Protein AF-A0A922SFH2-F1 (afdb_monomer)

Mean predicted aligned error: 14.3 Å

pLDDT: mean 87.54, std 12.54, range [40.97, 98.38]

Secondary structure (DSSP, 8-state):
-BTTB-----EEE-TT-SS-EEEHHHHHHTT--EEEEEEEEEE-GGG-EEEEEEEEEEEEE-SSSS-EEEEEEEEES-SSS-BSSS---GGGG-PPTT--BS-TTTTS-B---EEE-HHHHHHHEEEEEEE-STTSPEEEEETTEEEEE-----------S--HHHHHHHHHHHHH-EE-TTSPEE-PPPPSS-HHHHSTTHHHHHHHHHHHHHHHHHH-HHHHHHHHHHHHHHHT-

Sequence (237 aa):
MINNETYPVRALLDSGSQSSFVTDNLKRKLNLPVHNIEPLRVSGINNVAFSISERVTLGIESRNKNFSTMITCLVVPKVTGTLPNSPVNILELDLPPNIELADPYFYCPAEVDLLLGADIFWDLVGFKRITLGVGRPVLQESQLGWLKFWEIEELNLKINIGTPEERLCESHFQENVKRLSNGRFSVKMPLKEIPEEALGDSFYLAKKRFLSLENKLNKNPNLKEQYFNFIKEYRDL

InterPro domains:
  IPR001969 Aspartic peptidase, active site [PS00141] (11-22)
  IPR001995 Peptidase A2A, retrovirus, catalytic [PS50175] (9-95)
  IPR021109 Aspartic peptidase domain superfamily [G3DSA:2.40.70.10] (1-137)
  IPR021109 Aspartic peptidase domain superfamily [SSF50630] (5-77)
  IPR024650 Peptidase A2B, Ty3 transposon peptidase [PF12384] (8-64)

Solvent-accessible surface area (backbone atoms only — not comparable to full-atom values): 14074 Å² total; per-residue (Å²): 84,60,97,89,43,80,76,94,76,42,71,45,83,37,75,88,34,77,56,27,33,29,15,46,61,52,39,61,76,66,66,56,70,75,43,80,49,77,77,41,78,46,64,54,84,92,68,53,67,48,76,35,42,42,31,34,71,50,47,50,66,30,90,83,40,102,38,70,52,76,47,66,24,40,49,35,84,63,76,63,71,47,47,35,86,55,70,50,73,65,83,79,50,69,71,68,86,92,68,58,51,50,56,88,57,62,40,48,56,36,70,43,39,31,38,40,6,46,76,52,38,73,81,35,54,52,90,53,72,48,75,64,49,91,99,35,47,30,36,35,36,32,50,44,29,37,40,84,38,73,54,82,66,74,72,83,60,82,72,67,79,62,54,74,65,53,52,50,51,51,52,50,45,69,75,40,52,46,76,44,96,88,74,49,78,46,71,67,82,88,65,97,54,61,62,86,74,70,51,65,71,47,63,62,56,51,52,53,52,50,53,52,48,53,54,51,32,72,77,32,62,69,59,35,51,54,52,50,53,51,54,52,54,63,71,75,108

Radius of gyration: 29.46 Å; Cα contacts (8 Å, |Δi|>4): 321; chains: 1; bounding box: 53×52×81 Å

Structure (mmCIF, N/CA/C/O backbone):
data_AF-A0A922SFH2-F1
#
_entry.id   AF-A0A922SFH2-F1
#
loop_
_atom_site.group_PDB
_atom_site.id
_atom_site.type_symbol
_atom_site.label_atom_id
_atom_site.label_alt_id
_atom_site.label_comp_id
_atom_site.label_asym_id
_atom_site.label_entity_id
_atom_site.label_seq_id
_atom_site.pdbx_PDB_ins_code
_atom_site.Cartn_x
_atom_site.Cartn_y
_atom_site.Cartn_z
_atom_site.occupancy
_atom_site.B_iso_or_equiv
_atom_site.auth_seq_id
_atom_site.auth_comp_id
_atom_site.auth_asym_id
_atom_site.auth_atom_id
_atom_site.pdbx_PDB_model_num
ATOM 1 N N . MET A 1 1 ? 12.075 5.226 -14.985 1.00 48.72 1 MET A N 1
ATOM 2 C CA . MET A 1 1 ? 12.965 5.329 -16.165 1.00 48.72 1 MET A CA 1
ATOM 3 C C . MET A 1 1 ? 14.421 5.465 -15.738 1.00 48.72 1 MET A C 1
ATOM 5 O O . MET A 1 1 ? 14.719 6.323 -14.915 1.00 48.72 1 MET A O 1
ATOM 9 N N . ILE A 1 2 ? 15.315 4.649 -16.297 1.00 54.56 2 ILE A N 1
ATOM 10 C CA . ILE A 1 2 ? 16.776 4.842 -16.242 1.00 54.56 2 ILE A CA 1
ATOM 11 C C . ILE A 1 2 ? 17.280 4.617 -17.665 1.00 54.56 2 ILE A C 1
ATOM 13 O O . ILE A 1 2 ? 16.859 3.657 -18.300 1.00 54.56 2 ILE A O 1
ATOM 17 N N . ASN A 1 3 ? 18.115 5.513 -18.194 1.00 58.84 3 ASN A N 1
ATOM 18 C CA . ASN A 1 3 ? 18.600 5.456 -19.583 1.00 58.84 3 ASN A CA 1
ATOM 19 C C . ASN A 1 3 ? 17.481 5.389 -20.652 1.00 58.84 3 ASN A C 1
ATOM 21 O O . ASN A 1 3 ? 17.668 4.768 -21.691 1.00 58.84 3 ASN A O 1
ATOM 25 N N . ASN A 1 4 ? 16.321 6.015 -20.402 1.00 65.31 4 ASN A N 1
ATOM 26 C CA . ASN A 1 4 ? 15.101 5.933 -21.231 1.00 65.31 4 ASN A CA 1
ATOM 27 C C . ASN A 1 4 ? 14.479 4.529 -21.368 1.00 65.31 4 ASN A C 1
ATOM 29 O O . ASN A 1 4 ? 13.602 4.333 -22.206 1.00 65.31 4 ASN A O 1
ATOM 33 N N . GLU A 1 5 ? 14.866 3.573 -20.523 1.00 78.50 5 GLU A N 1
ATOM 34 C CA . GLU A 1 5 ? 14.234 2.256 -20.469 1.00 78.50 5 GLU A CA 1
ATOM 35 C C . GLU A 1 5 ? 13.277 2.129 -19.277 1.00 78.50 5 GLU A C 1
ATOM 37 O O . GLU A 1 5 ? 13.497 2.662 -18.176 1.00 78.50 5 GLU A O 1
ATOM 42 N N . THR A 1 6 ? 12.192 1.396 -19.520 1.00 85.38 6 THR A N 1
ATOM 43 C CA . THR A 1 6 ? 11.118 1.121 -18.566 1.00 85.38 6 THR A CA 1
ATOM 44 C C . THR A 1 6 ? 11.200 -0.339 -18.142 1.00 85.38 6 THR A C 1
ATOM 46 O O . THR A 1 6 ? 11.213 -1.232 -18.992 1.00 85.38 6 THR A O 1
ATOM 49 N N . TYR A 1 7 ? 11.221 -0.601 -16.838 1.00 91.31 7 TYR A N 1
ATOM 50 C CA . TYR A 1 7 ? 11.298 -1.957 -16.300 1.00 91.31 7 TYR A CA 1
ATOM 51 C C . TYR A 1 7 ? 10.009 -2.276 -15.544 1.00 91.31 7 TYR A C 1
ATOM 53 O O . TYR A 1 7 ? 9.625 -1.497 -14.669 1.00 91.31 7 TYR A O 1
ATOM 61 N N . PRO A 1 8 ? 9.331 -3.400 -15.838 1.00 93.75 8 PRO A N 1
ATOM 62 C CA . PRO A 1 8 ? 8.176 -3.805 -15.057 1.00 93.75 8 PRO A CA 1
ATOM 63 C C . PRO A 1 8 ? 8.634 -4.185 -13.647 1.00 93.75 8 PRO A C 1
ATOM 65 O O . PRO A 1 8 ? 9.544 -5.000 -13.479 1.00 93.75 8 PRO A O 1
ATOM 68 N N . VAL A 1 9 ? 7.983 -3.595 -12.651 1.00 95.00 9 VAL A N 1
ATOM 69 C CA . VAL A 1 9 ? 8.234 -3.834 -11.227 1.00 95.00 9 VAL A CA 1
ATOM 70 C C . VAL A 1 9 ? 6.924 -4.152 -10.527 1.00 95.00 9 VAL A C 1
ATOM 72 O O . VAL A 1 9 ? 5.862 -3.691 -10.956 1.00 95.00 9 VAL A O 1
ATOM 75 N N . ARG A 1 10 ? 6.994 -4.930 -9.448 1.00 96.12 10 ARG A N 1
ATOM 76 C CA . ARG A 1 10 ? 5.836 -5.191 -8.589 1.00 96.12 10 ARG A CA 1
ATOM 77 C C . ARG A 1 10 ? 5.879 -4.276 -7.374 1.00 96.12 10 ARG A C 1
ATOM 79 O O . ARG A 1 10 ? 6.874 -4.244 -6.653 1.00 96.12 10 ARG A O 1
ATOM 86 N N . ALA A 1 11 ? 4.785 -3.561 -7.134 1.00 96.38 11 ALA A N 1
ATOM 87 C CA . ALA A 1 11 ? 4.649 -2.652 -6.005 1.00 96.38 11 ALA A CA 1
ATOM 88 C C . ALA A 1 11 ? 3.497 -3.076 -5.088 1.00 96.38 11 ALA A C 1
ATOM 90 O O . ALA A 1 11 ? 2.443 -3.500 -5.562 1.00 96.38 11 ALA A O 1
ATOM 91 N N . LEU A 1 12 ? 3.696 -2.926 -3.780 1.00 96.12 12 LEU A N 1
ATOM 92 C CA . LEU A 1 12 ? 2.647 -2.979 -2.770 1.00 96.12 12 LEU A CA 1
ATOM 93 C C . LEU A 1 12 ? 2.235 -1.548 -2.423 1.00 96.12 12 LEU A C 1
ATOM 95 O O . LEU A 1 12 ? 3.095 -0.721 -2.138 1.00 96.12 12 LEU A O 1
ATOM 99 N N . LEU A 1 13 ? 0.937 -1.261 -2.434 1.00 96.25 13 LEU A N 1
ATOM 100 C CA . LEU A 1 13 ? 0.398 0.032 -2.022 1.00 96.25 13 LEU A CA 1
ATOM 101 C C . LEU A 1 13 ? -0.114 -0.069 -0.582 1.00 96.25 13 LEU A C 1
ATOM 103 O O . LEU A 1 13 ? -1.031 -0.846 -0.320 1.00 96.25 13 LEU A O 1
ATOM 107 N N . ASP A 1 14 ? 0.474 0.694 0.337 1.00 94.94 14 ASP A N 1
ATOM 108 C CA . ASP A 1 14 ? 0.266 0.527 1.777 1.00 94.94 14 ASP A CA 1
ATOM 109 C C . ASP A 1 14 ? 0.162 1.878 2.502 1.00 94.94 14 ASP A C 1
ATOM 111 O O . ASP A 1 14 ? 1.157 2.542 2.791 1.00 94.94 14 ASP A O 1
ATOM 115 N N . SER A 1 15 ? -1.066 2.272 2.851 1.00 94.56 15 SER A N 1
ATOM 116 C CA . SER A 1 15 ? -1.330 3.487 3.631 1.00 94.56 15 SER A CA 1
ATOM 117 C C . SER A 1 15 ? -0.863 3.399 5.088 1.00 94.56 15 SER A C 1
ATOM 119 O O . SER A 1 15 ? -0.826 4.420 5.771 1.00 94.56 15 SER A O 1
ATOM 121 N N . GLY A 1 16 ? -0.560 2.197 5.593 1.00 93.81 16 GLY A N 1
ATOM 122 C CA . GLY A 1 16 ? -0.031 1.976 6.939 1.00 93.81 16 GLY A CA 1
ATOM 123 C C . GLY A 1 16 ? 1.463 2.282 7.059 1.00 93.81 16 GLY A C 1
ATOM 124 O O . GLY A 1 16 ? 1.971 2.441 8.169 1.00 93.81 16 GLY A O 1
ATOM 125 N N . SER A 1 17 ? 2.161 2.413 5.932 1.00 95.44 17 SER A N 1
ATOM 126 C CA . SER A 1 17 ? 3.558 2.824 5.893 1.00 95.44 17 SER A CA 1
ATOM 127 C C . SER A 1 17 ? 3.683 4.335 5.723 1.00 95.44 17 SER A C 1
ATOM 129 O O . SER A 1 17 ? 3.129 4.904 4.788 1.00 95.44 17 SER A O 1
ATOM 131 N N . GLN A 1 18 ? 4.458 5.003 6.580 1.00 95.12 18 GLN A N 1
ATOM 132 C CA . GLN A 1 18 ? 4.684 6.453 6.469 1.00 95.12 18 GLN A CA 1
ATOM 133 C C . GLN A 1 18 ? 5.540 6.848 5.256 1.00 95.12 18 GLN A C 1
ATOM 135 O O . GLN A 1 18 ? 5.381 7.949 4.737 1.00 95.12 18 GLN A O 1
ATOM 140 N N . SER A 1 19 ? 6.427 5.957 4.812 1.00 96.62 19 SER A N 1
ATOM 141 C CA . SER A 1 19 ? 7.383 6.209 3.730 1.00 96.62 19 SER A CA 1
ATOM 142 C C . SER A 1 19 ? 7.273 5.143 2.648 1.00 96.62 19 SER A C 1
ATOM 144 O O . SER A 1 19 ? 6.857 4.011 2.913 1.00 96.62 19 SER A O 1
ATOM 146 N N . SER A 1 20 ? 7.725 5.476 1.444 1.00 98.31 20 SER A N 1
ATOM 147 C CA . SER A 1 20 ? 7.960 4.493 0.392 1.00 98.31 20 SER A CA 1
ATOM 148 C C . SER A 1 20 ? 9.323 3.795 0.539 1.00 98.31 20 SER A C 1
ATOM 150 O O . SER A 1 20 ? 10.313 4.380 0.994 1.00 98.31 20 SER A O 1
ATOM 152 N N . PHE A 1 21 ? 9.395 2.534 0.114 1.00 98.19 21 PHE A N 1
ATOM 153 C CA . PHE A 1 21 ? 10.588 1.691 0.196 1.00 98.19 21 PHE A CA 1
ATOM 154 C C . PHE A 1 21 ? 10.887 1.001 -1.129 1.00 98.19 21 PHE A C 1
ATOM 156 O O . PHE A 1 21 ? 9.986 0.663 -1.894 1.00 98.19 21 PHE A O 1
ATOM 163 N N . VAL A 1 22 ? 12.169 0.740 -1.368 1.00 98.38 22 VAL A N 1
ATOM 164 C CA . VAL A 1 22 ? 12.655 -0.028 -2.514 1.00 98.38 22 VAL A CA 1
ATOM 165 C C . VAL A 1 22 ? 13.554 -1.158 -2.043 1.00 98.38 22 VAL A C 1
ATOM 167 O O . VAL A 1 22 ? 14.338 -0.998 -1.106 1.00 98.38 22 VAL A O 1
ATOM 170 N N . THR A 1 23 ? 13.463 -2.306 -2.703 1.00 97.88 23 THR A N 1
ATOM 171 C CA . THR A 1 23 ? 14.376 -3.412 -2.420 1.00 97.88 23 THR A CA 1
ATOM 172 C C . THR A 1 23 ? 15.793 -3.129 -2.921 1.00 97.88 23 THR A C 1
ATOM 174 O O . THR A 1 23 ? 16.010 -2.570 -3.999 1.00 97.88 23 THR A O 1
ATOM 177 N N . ASP A 1 24 ? 16.785 -3.605 -2.173 1.00 97.06 24 ASP A N 1
ATOM 178 C CA . ASP A 1 24 ? 18.192 -3.600 -2.576 1.00 97.06 24 ASP A CA 1
ATOM 179 C C . ASP A 1 24 ? 18.409 -4.358 -3.903 1.00 97.06 24 ASP A C 1
ATOM 181 O O . ASP A 1 24 ? 19.237 -3.970 -4.729 1.00 97.06 24 ASP A O 1
ATOM 185 N N . ASN A 1 25 ? 17.602 -5.397 -4.149 1.00 96.81 25 ASN A N 1
ATOM 186 C CA . ASN A 1 25 ? 17.600 -6.127 -5.411 1.00 96.81 25 ASN A CA 1
ATOM 187 C C . ASN A 1 25 ? 17.226 -5.226 -6.598 1.00 96.81 25 ASN A C 1
ATOM 189 O O . ASN A 1 25 ? 17.972 -5.181 -7.575 1.00 96.81 25 ASN A O 1
ATOM 193 N N . LEU A 1 26 ? 16.119 -4.474 -6.511 1.00 96.50 26 LEU A N 1
ATOM 194 C CA . LEU A 1 26 ? 15.728 -3.555 -7.583 1.00 96.50 26 LEU A CA 1
ATOM 195 C C . LEU A 1 26 ? 16.766 -2.440 -7.760 1.00 96.50 26 LEU A C 1
ATOM 197 O O . LEU A 1 26 ? 17.149 -2.145 -8.894 1.00 96.50 26 LEU A O 1
ATOM 201 N N . LYS A 1 27 ? 17.279 -1.882 -6.652 1.00 96.44 27 LYS A N 1
ATOM 202 C CA . LYS A 1 27 ? 18.380 -0.903 -6.657 1.00 96.44 27 LYS A CA 1
ATOM 203 C C . LYS A 1 27 ? 19.565 -1.390 -7.488 1.00 96.44 27 LYS A C 1
ATOM 205 O O . LYS A 1 27 ? 20.000 -0.680 -8.391 1.00 96.44 27 LYS A O 1
ATOM 210 N N . ARG A 1 28 ? 20.064 -2.601 -7.215 1.00 95.75 28 ARG A N 1
ATOM 211 C CA . ARG A 1 28 ? 21.194 -3.193 -7.949 1.00 95.75 28 ARG A CA 1
ATOM 212 C C . ARG A 1 28 ? 20.843 -3.524 -9.393 1.00 95.75 28 ARG A C 1
ATOM 214 O O . ARG A 1 28 ? 21.617 -3.193 -10.283 1.00 95.75 28 ARG A O 1
ATOM 221 N N . LYS A 1 29 ? 19.684 -4.144 -9.629 1.00 94.44 29 LYS A N 1
ATOM 222 C CA . LYS A 1 29 ? 19.224 -4.552 -10.967 1.00 94.44 29 LYS A CA 1
ATOM 223 C C . LYS A 1 29 ? 19.154 -3.371 -11.931 1.00 94.44 29 LYS A C 1
ATOM 225 O O . LYS A 1 29 ? 19.502 -3.513 -13.096 1.00 94.44 29 LYS A O 1
ATOM 230 N N . LEU A 1 30 ? 18.697 -2.229 -11.434 1.00 93.88 30 LEU A N 1
ATOM 231 C CA . LEU A 1 30 ? 18.527 -1.013 -12.215 1.00 93.88 30 LEU A CA 1
ATOM 232 C C . LEU A 1 30 ? 19.721 -0.053 -12.111 1.00 93.88 30 LEU A C 1
ATOM 234 O O . LEU A 1 30 ? 19.719 0.986 -12.761 1.00 93.88 30 LEU A O 1
ATOM 238 N N . ASN A 1 31 ? 20.740 -0.387 -11.314 1.00 94.06 31 ASN A N 1
ATOM 239 C CA . ASN A 1 31 ? 21.879 0.486 -11.028 1.00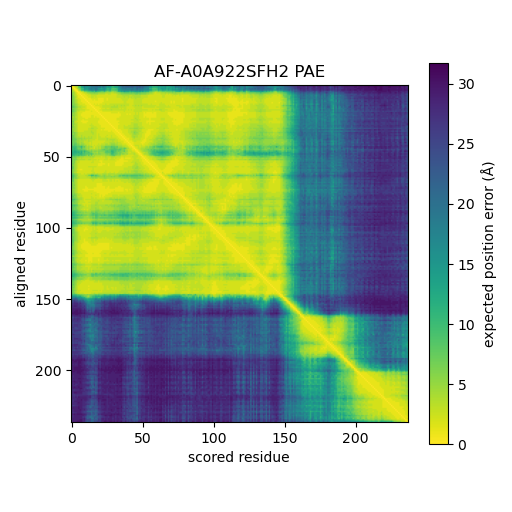 94.06 31 ASN A CA 1
ATOM 240 C C . ASN A 1 31 ? 21.440 1.901 -10.584 1.00 94.06 31 ASN A C 1
ATOM 242 O O . ASN A 1 31 ? 21.906 2.914 -11.110 1.00 94.06 31 ASN A O 1
ATOM 246 N N . LEU A 1 32 ? 20.483 1.965 -9.648 1.00 94.12 32 LEU A N 1
ATOM 247 C CA . LEU A 1 32 ? 19.894 3.221 -9.176 1.00 94.12 32 LEU A CA 1
ATOM 248 C C . LEU A 1 32 ? 20.925 4.080 -8.416 1.00 94.12 32 LEU A C 1
ATOM 250 O O . LEU A 1 32 ? 21.598 3.554 -7.525 1.00 94.12 32 LEU A O 1
ATOM 254 N N . PRO A 1 33 ? 21.013 5.400 -8.688 1.00 94.75 33 PRO A N 1
ATOM 255 C CA . PRO A 1 33 ? 21.852 6.310 -7.913 1.00 94.75 33 PRO A CA 1
ATOM 256 C C . PRO A 1 33 ? 21.419 6.359 -6.445 1.00 94.75 33 PRO A C 1
ATOM 258 O O . PRO A 1 33 ? 20.247 6.582 -6.137 1.00 94.75 33 PRO A O 1
ATOM 261 N N . VAL A 1 34 ? 22.380 6.172 -5.543 1.00 97.19 34 VAL A N 1
ATOM 262 C CA . VAL A 1 34 ? 22.141 6.106 -4.097 1.00 97.19 34 VAL A CA 1
ATOM 263 C C . VAL A 1 34 ? 22.577 7.397 -3.426 1.00 97.19 34 VAL A C 1
ATOM 265 O O . VAL A 1 34 ? 23.660 7.920 -3.691 1.00 97.19 34 VAL A O 1
ATOM 268 N N . HIS A 1 35 ? 21.752 7.875 -2.501 1.00 97.38 35 HIS A N 1
ATOM 269 C CA . HIS A 1 35 ? 22.094 8.950 -1.586 1.00 97.38 35 HIS A CA 1
ATOM 270 C C . HIS A 1 35 ? 22.182 8.399 -0.165 1.00 97.38 35 HIS A C 1
ATOM 272 O O . HIS A 1 35 ? 21.208 7.854 0.359 1.00 97.38 35 HIS A O 1
ATOM 278 N N . ASN A 1 36 ? 23.342 8.576 0.465 1.00 97.38 36 ASN A N 1
ATOM 279 C CA . ASN A 1 36 ? 23.513 8.259 1.877 1.00 97.38 36 ASN A CA 1
ATOM 280 C C . ASN A 1 36 ? 22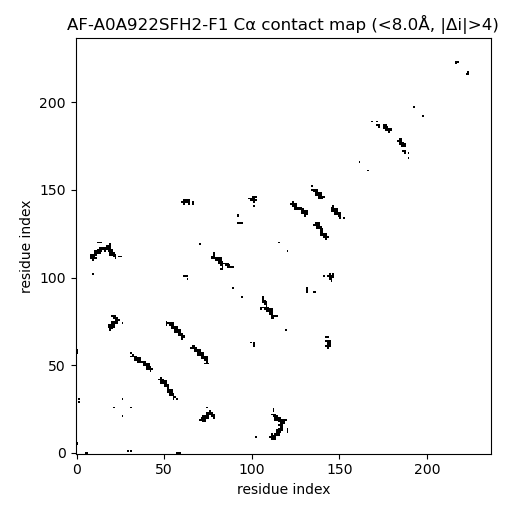.769 9.286 2.738 1.00 97.38 36 ASN A C 1
ATOM 282 O O . ASN A 1 36 ? 22.768 10.482 2.433 1.00 97.38 36 ASN A O 1
ATOM 286 N N . ILE A 1 37 ? 22.151 8.810 3.811 1.00 96.75 37 ILE A N 1
ATOM 287 C CA . ILE A 1 37 ? 21.449 9.613 4.812 1.00 96.75 37 ILE A CA 1
ATOM 288 C C . ILE A 1 37 ? 21.941 9.249 6.209 1.00 96.75 37 ILE A C 1
ATOM 290 O O . ILE A 1 37 ? 22.532 8.186 6.417 1.00 96.75 37 ILE A O 1
ATOM 294 N N . GLU A 1 38 ? 21.677 10.125 7.178 1.00 96.38 38 GLU A N 1
ATOM 295 C CA . GLU A 1 38 ? 21.839 9.758 8.582 1.00 96.38 38 GLU A CA 1
ATOM 296 C C . GLU A 1 38 ? 20.982 8.520 8.903 1.00 96.38 38 GLU A C 1
ATOM 298 O O . GLU A 1 38 ? 19.862 8.416 8.390 1.00 96.38 38 GLU A O 1
ATOM 303 N N . PRO A 1 39 ? 21.486 7.575 9.721 1.00 95.50 39 PRO A N 1
ATOM 304 C CA . PRO A 1 39 ? 20.773 6.341 10.025 1.00 95.50 39 PRO A CA 1
ATOM 305 C C . PRO A 1 39 ? 19.369 6.596 10.592 1.00 95.50 39 PRO A C 1
ATOM 307 O O . PRO A 1 39 ? 19.201 7.048 11.725 1.00 95.50 39 PRO A O 1
ATOM 310 N N . LEU A 1 40 ? 18.352 6.263 9.802 1.00 95.19 40 LEU A N 1
ATOM 311 C CA . LEU A 1 40 ? 16.946 6.391 10.152 1.00 95.19 40 LEU A CA 1
ATOM 312 C C . LEU A 1 40 ? 16.439 5.072 10.735 1.00 95.19 40 LEU A C 1
ATOM 314 O O . LEU A 1 40 ? 16.540 4.020 10.101 1.00 95.19 40 LEU A O 1
ATOM 318 N N . ARG A 1 41 ? 15.851 5.122 11.933 1.00 94.50 41 ARG A N 1
ATOM 319 C CA . ARG A 1 41 ? 15.204 3.952 12.539 1.00 94.50 41 ARG A CA 1
ATOM 320 C C . ARG A 1 41 ? 13.789 3.813 11.994 1.00 94.50 41 ARG A C 1
ATOM 322 O O . ARG A 1 41 ? 12.965 4.698 12.188 1.00 94.50 41 ARG A O 1
ATOM 329 N N . VAL A 1 42 ? 13.517 2.679 11.363 1.00 93.12 42 VAL A N 1
ATOM 330 C CA . VAL A 1 42 ? 12.187 2.287 10.894 1.00 93.12 42 VAL A CA 1
ATOM 331 C C . VAL A 1 42 ? 11.736 1.095 11.716 1.00 93.12 42 VAL A C 1
ATOM 333 O O . VAL A 1 42 ? 12.483 0.128 11.852 1.00 93.12 42 VAL A O 1
ATOM 336 N N . SER A 1 43 ? 10.531 1.154 12.271 1.00 92.19 43 SER A N 1
ATOM 337 C CA . SER A 1 43 ? 9.921 0.047 13.003 1.00 92.19 43 SER A CA 1
ATOM 338 C C . SER A 1 43 ? 8.579 -0.337 12.394 1.00 92.19 43 SER A C 1
ATOM 340 O O . SER A 1 43 ? 7.899 0.481 11.779 1.00 92.19 43 SER A O 1
ATOM 342 N N . GLY A 1 44 ? 8.220 -1.607 12.554 1.00 87.94 44 GLY A N 1
ATOM 343 C CA . GLY A 1 44 ? 6.930 -2.147 12.135 1.00 87.94 44 GLY A CA 1
ATOM 344 C C . GLY A 1 44 ? 6.248 -2.907 13.268 1.00 87.94 44 GLY A C 1
ATOM 345 O O . GLY A 1 44 ? 6.373 -2.564 14.448 1.00 87.94 44 GLY A O 1
ATOM 346 N N . ILE A 1 45 ? 5.541 -3.978 12.909 1.00 86.94 45 ILE A N 1
ATOM 347 C CA . ILE A 1 45 ? 4.855 -4.864 13.857 1.00 86.94 45 ILE A CA 1
ATOM 348 C C . ILE A 1 45 ? 5.853 -5.388 14.909 1.00 86.94 45 ILE A C 1
ATOM 350 O O . ILE A 1 45 ? 7.011 -5.673 14.604 1.00 86.94 45 ILE A O 1
ATOM 354 N N . ASN A 1 46 ? 5.409 -5.488 16.166 1.00 86.12 46 ASN A N 1
ATOM 355 C CA . ASN A 1 46 ? 6.222 -5.846 17.339 1.00 86.12 46 ASN A CA 1
ATOM 356 C C . ASN A 1 46 ? 7.353 -4.860 17.689 1.00 86.12 46 ASN A C 1
ATOM 358 O O . ASN A 1 46 ? 8.249 -5.214 18.453 1.00 86.12 46 ASN A O 1
ATOM 362 N N . ASN A 1 47 ? 7.321 -3.628 17.162 1.00 84.50 47 ASN A N 1
ATOM 363 C CA . ASN A 1 47 ? 8.342 -2.600 17.395 1.00 84.50 47 ASN A CA 1
ATOM 364 C C . ASN A 1 47 ? 9.771 -3.078 17.062 1.00 84.50 47 ASN A C 1
ATOM 366 O O . ASN A 1 47 ? 10.760 -2.599 17.622 1.00 84.50 47 ASN A O 1
ATOM 370 N N . VAL A 1 48 ? 9.882 -4.044 16.145 1.00 85.69 48 VAL A N 1
ATOM 371 C CA . VAL A 1 48 ? 11.167 -4.493 15.615 1.00 85.69 48 VAL A CA 1
ATOM 372 C C . VAL A 1 48 ? 11.686 -3.379 14.720 1.00 85.69 48 VAL A C 1
ATOM 374 O O . VAL A 1 48 ? 11.082 -3.071 13.693 1.00 85.69 48 VAL A O 1
ATOM 377 N N . ALA A 1 49 ? 12.774 -2.743 15.150 1.00 87.69 49 ALA A N 1
ATOM 378 C CA . ALA A 1 49 ? 13.369 -1.617 14.451 1.00 87.69 49 ALA A CA 1
ATOM 379 C C . ALA A 1 49 ? 14.583 -2.054 13.624 1.00 87.69 49 ALA A C 1
ATOM 381 O O . ALA A 1 49 ? 15.461 -2.762 14.117 1.00 87.69 49 ALA A O 1
ATOM 382 N N . PHE A 1 50 ? 14.661 -1.559 12.396 1.00 88.44 50 PHE A N 1
ATOM 383 C CA . PHE A 1 50 ? 15.817 -1.656 11.515 1.00 88.44 50 PHE A CA 1
ATOM 384 C C . PHE A 1 50 ? 16.361 -0.252 11.224 1.00 88.44 50 PHE A C 1
ATOM 386 O O . PHE A 1 50 ? 15.627 0.734 11.289 1.00 88.44 50 PHE A O 1
ATOM 393 N N . SER A 1 51 ? 17.659 -0.150 10.939 1.00 94.25 51 SER A N 1
ATOM 394 C CA . SER A 1 51 ? 18.309 1.122 10.625 1.00 94.25 51 SER A CA 1
ATOM 395 C C . SER A 1 51 ? 18.598 1.209 9.135 1.00 94.25 51 SER A C 1
ATOM 397 O O . SER A 1 51 ? 19.287 0.348 8.595 1.00 94.25 51 SER A O 1
ATOM 399 N N . ILE A 1 52 ? 18.119 2.266 8.488 1.00 96.56 52 ILE A N 1
ATOM 400 C CA . ILE A 1 52 ? 18.313 2.517 7.060 1.00 96.56 52 ILE A CA 1
ATOM 401 C C . ILE A 1 52 ? 19.191 3.750 6.886 1.00 96.56 52 ILE A C 1
ATOM 403 O O . ILE A 1 52 ? 18.933 4.785 7.491 1.00 96.56 52 ILE A O 1
ATOM 407 N N . SER A 1 53 ? 20.215 3.651 6.044 1.00 96.94 53 SER A N 1
ATOM 408 C CA . SER A 1 53 ? 21.155 4.744 5.756 1.00 96.94 53 SER A CA 1
ATOM 409 C C . SER A 1 53 ? 21.214 5.116 4.275 1.00 96.94 53 SER A C 1
ATOM 411 O O . SER A 1 53 ? 22.028 5.944 3.879 1.00 96.94 53 SER A O 1
ATOM 413 N N . GLU A 1 54 ? 20.370 4.508 3.444 1.00 98.19 54 GLU A N 1
ATOM 414 C CA . GLU A 1 54 ? 20.360 4.699 1.996 1.00 98.19 54 GLU A CA 1
ATOM 415 C C . GLU A 1 54 ? 18.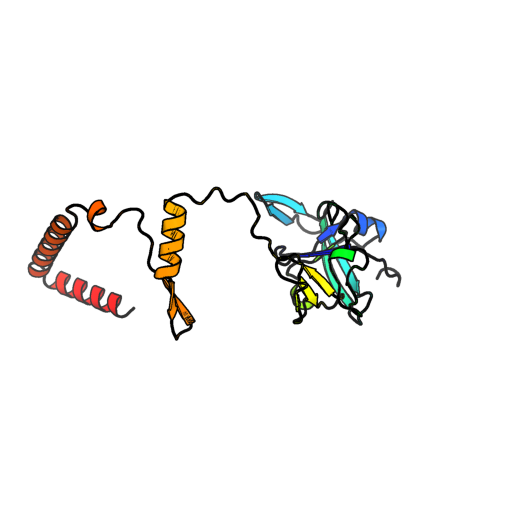960 5.094 1.521 1.00 98.19 54 GLU A C 1
ATOM 417 O O . GLU A 1 54 ? 17.950 4.518 1.940 1.00 98.19 54 GLU A O 1
ATOM 422 N N . ARG A 1 55 ? 18.906 6.041 0.586 1.00 97.81 55 ARG A N 1
ATOM 423 C CA . ARG A 1 55 ? 17.698 6.370 -0.172 1.00 97.81 55 ARG A CA 1
ATOM 424 C C . ARG A 1 55 ? 18.004 6.508 -1.655 1.00 97.81 55 ARG A C 1
ATOM 426 O O . ARG A 1 55 ? 19.131 6.822 -2.040 1.00 97.81 55 ARG A O 1
ATOM 433 N N . VAL A 1 56 ? 16.979 6.344 -2.476 1.00 97.81 56 VAL A N 1
ATOM 434 C CA . VAL A 1 56 ? 17.035 6.565 -3.924 1.00 97.81 56 VAL A CA 1
ATOM 435 C C . VAL A 1 56 ? 15.829 7.382 -4.365 1.00 97.81 56 VAL A C 1
ATOM 437 O O . VAL A 1 56 ? 14.773 7.338 -3.734 1.00 97.81 56 VAL A O 1
ATOM 440 N N . THR A 1 57 ? 15.970 8.090 -5.478 1.00 96.81 57 THR A N 1
ATOM 441 C CA . THR A 1 57 ? 14.856 8.763 -6.146 1.00 96.81 57 THR A CA 1
ATOM 442 C C . THR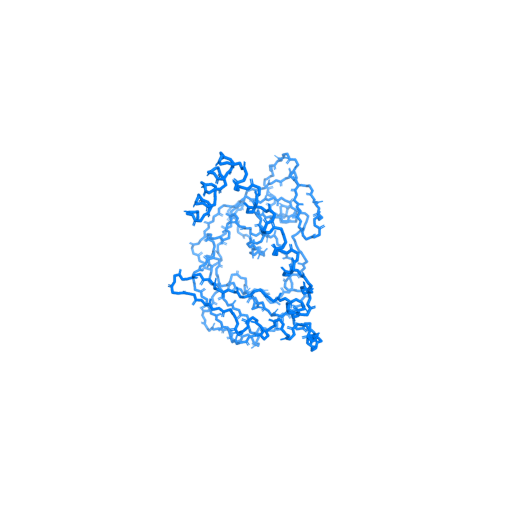 A 1 57 ? 14.700 8.151 -7.531 1.00 96.81 57 THR A C 1
ATOM 444 O O . THR A 1 57 ? 15.661 8.088 -8.296 1.00 96.81 57 THR A O 1
ATOM 447 N N . LEU A 1 58 ? 13.502 7.658 -7.842 1.00 95.12 58 LEU A N 1
ATOM 448 C CA . LEU A 1 58 ? 13.208 6.965 -9.094 1.00 95.12 58 LEU A CA 1
ATOM 449 C C . LEU A 1 58 ? 11.856 7.391 -9.665 1.00 95.12 58 LEU A C 1
ATOM 451 O O . LEU A 1 58 ? 10.933 7.726 -8.928 1.00 95.12 58 LEU A O 1
ATOM 455 N N . GLY A 1 59 ? 11.752 7.370 -10.992 1.00 94.94 59 GLY A N 1
ATOM 456 C CA . GLY A 1 59 ? 10.496 7.615 -11.697 1.00 94.94 59 GLY A CA 1
ATOM 457 C C . GLY A 1 59 ? 9.699 6.331 -11.874 1.00 94.94 59 GLY A C 1
ATOM 458 O O . GLY A 1 59 ? 10.246 5.351 -12.396 1.00 94.94 59 GLY A O 1
ATOM 459 N N . ILE A 1 60 ? 8.425 6.370 -11.492 1.00 95.44 60 ILE A N 1
ATOM 460 C CA . ILE A 1 60 ? 7.427 5.337 -11.781 1.00 95.44 60 ILE A CA 1
ATOM 461 C C . ILE A 1 60 ? 6.455 5.839 -12.850 1.00 95.44 60 ILE A C 1
ATOM 463 O O . ILE A 1 60 ? 6.207 7.039 -12.977 1.00 95.44 60 ILE A O 1
ATOM 467 N N . GLU A 1 61 ? 5.893 4.917 -13.618 1.00 95.19 61 GLU A N 1
ATOM 468 C CA . GLU A 1 61 ? 4.878 5.220 -14.622 1.00 95.19 61 GLU A CA 1
ATOM 469 C C . GLU A 1 61 ? 3.846 4.101 -14.699 1.00 95.19 61 GLU A C 1
ATOM 471 O O . GLU A 1 61 ? 4.127 2.940 -14.384 1.00 95.19 61 GLU A O 1
ATOM 476 N N . SER A 1 62 ? 2.630 4.470 -15.084 1.00 95.69 62 SER A N 1
ATOM 477 C CA . SER A 1 62 ? 1.574 3.505 -15.327 1.00 95.69 62 SER A CA 1
ATOM 478 C C . SER A 1 62 ? 1.816 2.766 -16.639 1.00 95.69 62 SER A C 1
ATOM 480 O O . SER A 1 62 ? 2.263 3.334 -17.631 1.00 95.69 62 SER A O 1
ATOM 482 N N . ARG A 1 63 ? 1.462 1.481 -16.654 1.00 92.56 63 ARG A N 1
ATOM 483 C CA . ARG A 1 63 ? 1.535 0.634 -17.852 1.00 92.56 63 ARG A CA 1
ATOM 484 C C . ARG A 1 63 ? 0.379 0.877 -18.821 1.00 92.56 63 ARG A C 1
ATOM 486 O O . ARG A 1 63 ? 0.478 0.508 -19.984 1.00 92.56 63 ARG A O 1
ATOM 493 N N . ASN A 1 64 ? -0.737 1.390 -18.308 1.00 90.19 64 ASN A N 1
ATOM 494 C CA . ASN A 1 64 ? -2.031 1.432 -18.993 1.00 90.19 64 ASN A CA 1
ATOM 495 C C . ASN A 1 64 ? -2.692 2.822 -18.953 1.00 90.19 64 ASN A C 1
ATOM 497 O O . ASN A 1 64 ? -3.678 3.065 -19.640 1.00 90.19 64 ASN A O 1
ATOM 501 N N . LYS A 1 65 ? -2.135 3.770 -18.193 1.00 90.06 65 LYS A N 1
ATOM 502 C CA . LYS A 1 65 ? -2.623 5.151 -18.100 1.00 90.06 65 LYS A CA 1
ATOM 503 C C . LYS A 1 65 ? -1.512 6.140 -18.424 1.00 90.06 65 LYS A C 1
ATOM 505 O O . LYS A 1 65 ? -0.333 5.840 -18.281 1.00 90.06 65 LYS A O 1
ATOM 510 N N . ASN A 1 66 ? -1.898 7.358 -18.794 1.00 94.00 66 ASN A N 1
ATOM 511 C CA . ASN A 1 66 ? -0.964 8.472 -18.929 1.00 94.00 66 ASN A CA 1
ATOM 512 C C . ASN A 1 66 ? -0.641 9.067 -17.546 1.00 94.00 66 ASN A C 1
ATOM 514 O O . ASN A 1 66 ? -1.124 10.141 -17.193 1.00 94.00 66 ASN A O 1
ATOM 518 N N . PHE A 1 67 ? 0.109 8.319 -16.738 1.00 95.25 67 PHE A N 1
ATOM 519 C CA . PHE A 1 67 ? 0.545 8.738 -15.410 1.00 95.25 67 PHE A CA 1
ATOM 520 C C . PHE A 1 67 ? 2.023 8.416 -15.215 1.00 95.25 67 PHE A C 1
ATOM 522 O O . PHE A 1 67 ? 2.447 7.282 -15.433 1.00 95.25 67 PHE A O 1
ATOM 529 N N . SER A 1 68 ? 2.789 9.394 -14.739 1.00 95.50 68 SER A N 1
ATOM 530 C CA . SER A 1 68 ? 4.155 9.205 -14.262 1.00 95.50 68 SER A CA 1
ATOM 531 C C . SER A 1 68 ? 4.453 10.192 -13.140 1.00 95.50 68 SER A C 1
ATOM 533 O O . SER A 1 68 ? 3.919 11.300 -13.119 1.00 95.50 68 SER A O 1
ATOM 535 N N . THR A 1 69 ? 5.290 9.777 -12.194 1.00 95.88 69 THR A N 1
ATOM 536 C CA . THR A 1 69 ? 5.745 10.618 -11.088 1.00 95.88 69 THR A CA 1
ATOM 537 C C . THR A 1 69 ? 7.108 10.154 -10.579 1.00 95.88 69 THR A C 1
ATOM 539 O O . THR A 1 69 ? 7.530 9.021 -10.823 1.00 95.88 69 THR A O 1
ATOM 542 N N . MET A 1 70 ? 7.798 11.031 -9.856 1.00 96.62 70 MET A N 1
ATOM 543 C CA . MET A 1 70 ? 9.023 10.697 -9.136 1.00 96.62 70 MET A CA 1
ATOM 544 C C . MET A 1 70 ? 8.685 10.360 -7.687 1.00 96.62 70 MET A C 1
ATOM 546 O O . MET A 1 70 ? 7.966 11.105 -7.028 1.00 96.62 70 MET A O 1
ATOM 550 N N . ILE A 1 71 ? 9.256 9.274 -7.177 1.00 96.94 71 ILE A N 1
ATOM 551 C CA . ILE A 1 71 ? 9.148 8.878 -5.772 1.00 96.94 71 ILE A CA 1
ATOM 552 C C . ILE A 1 71 ? 10.536 8.820 -5.140 1.00 96.94 71 ILE A C 1
ATOM 554 O O . ILE A 1 71 ? 11.535 8.541 -5.809 1.00 96.94 71 ILE A O 1
ATOM 558 N N . THR A 1 72 ? 10.601 9.086 -3.838 1.00 97.69 72 THR A N 1
ATOM 559 C CA . THR A 1 72 ? 11.814 8.888 -3.040 1.00 97.69 72 THR A CA 1
ATOM 560 C C . THR A 1 72 ? 11.592 7.707 -2.117 1.00 97.69 72 THR A C 1
ATOM 562 O O . THR A 1 72 ? 10.632 7.686 -1.357 1.00 97.69 72 THR A O 1
ATOM 565 N N . CYS A 1 73 ? 12.483 6.725 -2.184 1.00 98.19 73 CYS A N 1
ATOM 566 C CA . CYS A 1 73 ? 12.353 5.479 -1.449 1.00 98.19 73 CYS A CA 1
ATOM 567 C C . CYS A 1 73 ? 13.550 5.251 -0.536 1.00 98.19 73 CYS A C 1
ATOM 569 O O . CYS A 1 73 ? 14.701 5.463 -0.925 1.00 98.19 73 CYS A O 1
ATOM 571 N N . LEU A 1 74 ? 13.272 4.748 0.661 1.00 98.19 74 LEU A N 1
ATOM 572 C CA . LEU A 1 74 ? 14.277 4.187 1.557 1.00 98.19 74 LEU A CA 1
ATOM 573 C C . LEU A 1 74 ? 14.671 2.786 1.073 1.00 98.19 74 LEU A C 1
ATOM 575 O O . LEU A 1 74 ? 13.809 1.999 0.675 1.00 98.19 74 LEU A O 1
ATOM 579 N N . VAL A 1 75 ? 15.963 2.465 1.091 1.00 98.12 75 VAL A N 1
ATOM 580 C CA . VAL A 1 75 ? 16.442 1.159 0.615 1.00 98.12 75 VAL A CA 1
ATOM 581 C C . VAL A 1 75 ? 16.354 0.130 1.737 1.00 98.12 75 VAL A C 1
ATOM 583 O O . VAL A 1 75 ? 16.877 0.338 2.831 1.00 98.12 75 VAL A O 1
ATOM 586 N N . VAL A 1 76 ? 15.725 -1.008 1.451 1.00 96.88 76 VAL A N 1
ATOM 587 C CA . VAL A 1 76 ? 15.616 -2.151 2.369 1.00 96.88 76 VAL A CA 1
ATOM 588 C C . VAL A 1 76 ? 16.065 -3.441 1.688 1.00 96.88 76 VAL A C 1
ATOM 590 O O . VAL A 1 76 ? 15.911 -3.574 0.476 1.00 96.88 76 VAL A O 1
ATOM 593 N N . PRO A 1 77 ? 16.570 -4.445 2.426 1.00 95.19 77 PRO A N 1
ATOM 594 C CA . PRO A 1 77 ? 16.926 -5.731 1.826 1.00 95.19 77 PRO A CA 1
ATOM 595 C C . PRO A 1 77 ? 15.735 -6.415 1.139 1.00 95.19 77 PRO A C 1
ATOM 597 O O . PRO A 1 77 ? 15.883 -7.001 0.068 1.00 95.19 77 PRO A O 1
ATOM 600 N N . LYS A 1 78 ? 14.549 -6.322 1.753 1.00 94.44 78 LYS A N 1
ATOM 601 C CA . LYS A 1 78 ? 13.29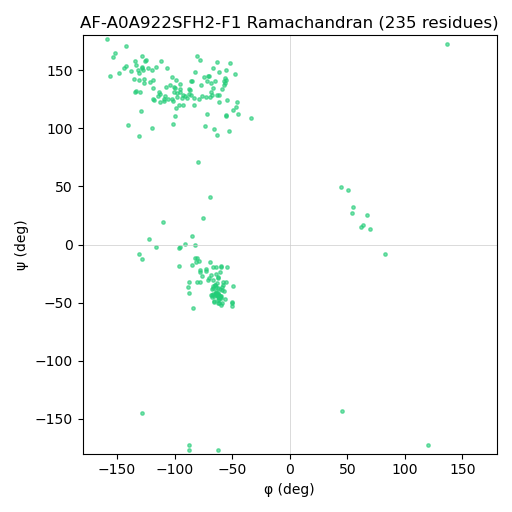7 -6.927 1.291 1.00 94.44 78 LYS A CA 1
ATOM 602 C C . LYS A 1 78 ? 12.108 -6.152 1.867 1.00 94.44 78 LYS A C 1
ATOM 604 O O . LYS A 1 78 ? 12.192 -5.681 2.997 1.00 94.44 78 LYS A O 1
ATOM 609 N N . VAL A 1 79 ? 11.024 -6.030 1.099 1.00 94.06 79 VAL A N 1
ATOM 610 C CA . VAL A 1 79 ?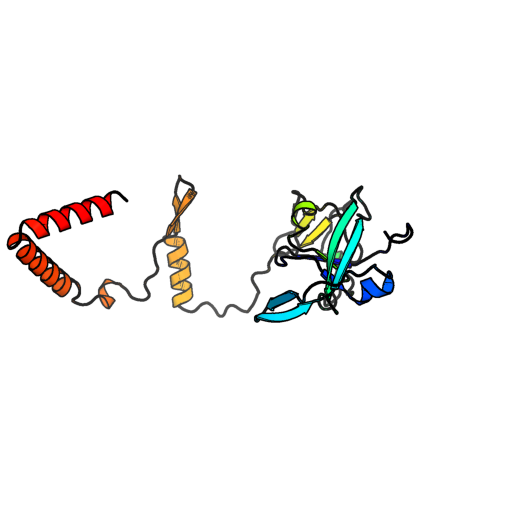 9.774 -5.379 1.542 1.00 94.06 79 VAL A CA 1
ATOM 611 C C . VAL A 1 79 ? 8.896 -6.358 2.322 1.00 94.06 79 VAL A C 1
ATOM 613 O O . VAL A 1 79 ? 8.494 -6.089 3.447 1.00 94.06 79 VAL A O 1
ATOM 616 N N . THR A 1 80 ? 8.595 -7.507 1.722 1.00 93.12 80 THR A N 1
ATOM 617 C CA . THR A 1 80 ? 7.731 -8.552 2.288 1.00 93.12 80 THR A CA 1
ATOM 618 C C . THR A 1 80 ? 8.033 -9.887 1.607 1.00 93.12 80 THR A C 1
ATOM 620 O O . THR A 1 80 ? 8.873 -9.933 0.711 1.00 93.12 80 THR A O 1
ATOM 623 N N . GLY A 1 81 ? 7.394 -10.976 2.037 1.00 91.19 81 GLY A N 1
ATOM 624 C CA . GLY A 1 81 ? 7.452 -12.274 1.359 1.00 91.19 81 GLY A CA 1
ATOM 625 C C . GLY A 1 81 ? 6.882 -12.241 -0.065 1.00 91.19 81 GLY A C 1
ATOM 626 O O . GLY A 1 81 ? 6.475 -11.201 -0.578 1.00 91.19 81 GLY A O 1
ATOM 627 N N . THR A 1 82 ? 6.843 -13.397 -0.723 1.00 91.56 82 THR A N 1
ATOM 628 C CA . THR A 1 82 ? 6.206 -13.515 -2.040 1.00 91.56 82 THR A CA 1
ATOM 629 C C . THR A 1 82 ? 4.718 -13.215 -1.935 1.00 91.56 82 THR A C 1
ATOM 631 O O . THR A 1 82 ? 4.030 -13.830 -1.125 1.00 91.56 82 THR A O 1
ATOM 634 N N . LEU A 1 83 ? 4.207 -12.318 -2.774 1.00 90.69 83 LEU A N 1
ATOM 635 C CA . LEU A 1 83 ? 2.785 -12.008 -2.829 1.00 90.69 83 LEU A CA 1
ATOM 636 C C . LEU A 1 83 ? 2.206 -12.330 -4.213 1.00 90.69 83 LEU A C 1
ATOM 638 O O . LEU A 1 83 ? 2.806 -11.955 -5.227 1.00 90.69 83 LEU A O 1
ATOM 642 N N . PRO A 1 84 ? 1.035 -12.988 -4.264 1.00 91.00 84 PRO A N 1
ATOM 643 C CA . PRO A 1 84 ? 0.374 -13.685 -3.154 1.00 91.00 84 PRO A CA 1
ATOM 644 C C . PRO A 1 84 ? 1.225 -14.871 -2.648 1.00 91.00 84 PRO A C 1
ATOM 646 O O . PRO A 1 84 ? 2.059 -15.392 -3.382 1.00 91.00 84 PRO A O 1
ATOM 649 N N . ASN A 1 85 ? 1.023 -15.305 -1.396 1.00 89.75 85 ASN A N 1
ATOM 650 C CA . ASN A 1 85 ? 1.761 -16.445 -0.816 1.00 89.75 85 ASN A CA 1
ATOM 651 C C . ASN A 1 85 ? 1.424 -17.788 -1.498 1.00 89.75 85 ASN A C 1
ATOM 653 O O . ASN A 1 85 ? 2.178 -18.752 -1.395 1.00 89.75 85 ASN A O 1
ATOM 657 N N . SER A 1 86 ? 0.292 -17.851 -2.197 1.00 87.69 86 SER A N 1
ATOM 658 C CA . SER A 1 86 ? -0.140 -18.960 -3.043 1.00 87.69 86 SER A CA 1
ATOM 659 C C . SER A 1 86 ? -0.847 -18.406 -4.285 1.00 87.69 86 SER A C 1
ATOM 661 O O . SER A 1 86 ? -1.388 -17.298 -4.231 1.00 87.69 86 SER A O 1
ATOM 663 N N . PRO A 1 87 ? -0.846 -19.130 -5.418 1.00 89.88 87 PRO A N 1
ATOM 664 C CA . PRO A 1 87 ? -1.557 -18.688 -6.610 1.00 89.88 87 PRO A CA 1
ATOM 665 C C . PRO A 1 87 ? -3.042 -18.438 -6.340 1.00 89.88 87 PRO A C 1
ATOM 667 O O . PRO A 1 87 ? -3.696 -19.218 -5.649 1.00 89.88 87 PRO A O 1
ATOM 670 N N . VAL A 1 88 ? -3.578 -17.362 -6.913 1.00 87.56 88 VAL A N 1
ATOM 671 C CA . VAL A 1 88 ? -5.005 -17.025 -6.814 1.00 87.56 88 VAL A CA 1
ATOM 672 C C . VAL A 1 88 ? -5.737 -17.565 -8.038 1.00 87.56 88 VAL A C 1
ATOM 674 O O . VAL A 1 88 ? -5.319 -17.314 -9.169 1.00 87.56 88 VAL A O 1
ATOM 677 N N . ASN A 1 89 ? -6.859 -18.257 -7.830 1.00 85.81 89 ASN A N 1
ATOM 678 C CA . ASN A 1 89 ? -7.726 -18.661 -8.931 1.00 85.81 89 ASN A CA 1
ATOM 679 C C . ASN A 1 89 ? -8.501 -17.448 -9.466 1.00 85.81 89 ASN A C 1
ATOM 681 O O . ASN A 1 89 ? -9.475 -16.996 -8.868 1.00 85.81 89 ASN A O 1
ATOM 685 N N . ILE A 1 90 ? -8.060 -16.903 -10.598 1.00 85.69 90 ILE A N 1
ATOM 686 C CA . ILE A 1 90 ? -8.697 -15.732 -11.214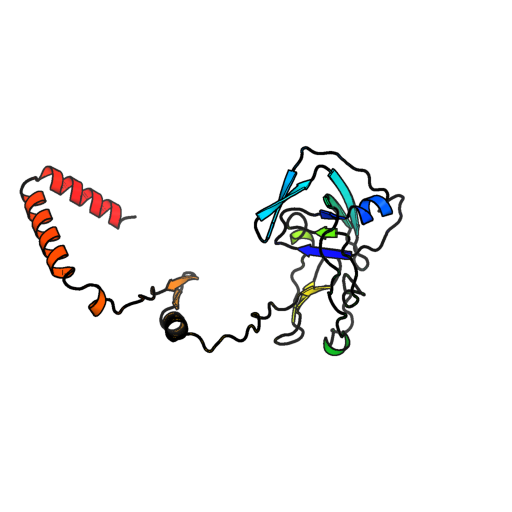 1.00 85.69 90 ILE A CA 1
ATOM 687 C C . ILE A 1 90 ? -10.048 -16.044 -11.858 1.00 85.69 90 ILE A C 1
ATOM 689 O O . ILE A 1 90 ? -10.846 -15.129 -12.033 1.00 85.69 90 ILE A O 1
ATOM 693 N N . LEU A 1 91 ? -10.314 -17.313 -12.191 1.00 84.75 91 LEU A N 1
ATOM 694 C CA . LEU A 1 91 ? -11.580 -17.723 -12.803 1.00 84.75 91 LEU A CA 1
ATOM 695 C C . LEU A 1 91 ? -12.749 -17.594 -11.821 1.00 84.75 91 LEU A C 1
ATOM 697 O O . LEU A 1 91 ? -13.872 -17.375 -12.247 1.00 84.75 91 LEU A O 1
ATOM 701 N N . GLU A 1 92 ? -12.483 -17.678 -10.517 1.00 83.31 92 GLU A N 1
ATOM 702 C CA . GLU A 1 92 ? -13.492 -17.514 -9.461 1.00 83.31 92 GLU A CA 1
ATOM 703 C C . GLU A 1 92 ? -13.786 -16.044 -9.125 1.00 83.31 92 GLU A C 1
ATOM 705 O O . GLU A 1 92 ? -14.739 -15.752 -8.401 1.00 83.31 92 GLU A O 1
ATOM 710 N N . LEU A 1 93 ? -12.962 -15.109 -9.614 1.00 82.56 93 LEU A N 1
ATOM 711 C CA . LEU A 1 93 ? -13.106 -13.686 -9.303 1.00 82.56 93 LEU A CA 1
ATOM 712 C C . LEU A 1 93 ? -14.162 -12.985 -10.163 1.00 82.56 93 LEU A C 1
ATOM 714 O O . LEU A 1 93 ? -14.541 -11.872 -9.807 1.00 82.56 93 LEU A O 1
ATOM 718 N N . ASP A 1 94 ? -14.610 -13.595 -11.267 1.00 84.12 94 ASP A N 1
ATOM 719 C CA . ASP A 1 94 ? -15.591 -13.021 -12.203 1.00 84.12 94 ASP A CA 1
ATOM 720 C C . ASP A 1 94 ? -15.294 -11.545 -12.538 1.00 84.12 94 ASP A C 1
ATOM 722 O O . ASP A 1 94 ? -16.148 -10.663 -12.415 1.00 84.12 94 ASP A O 1
ATOM 726 N N . LEU A 1 95 ? -14.040 -11.249 -12.900 1.00 87.81 95 LEU A N 1
ATOM 727 C CA . LEU A 1 95 ? -13.606 -9.873 -13.140 1.00 87.81 95 LEU A CA 1
ATOM 728 C C . LEU A 1 95 ? -14.440 -9.223 -14.262 1.00 87.81 95 LEU A C 1
ATOM 730 O O . LEU A 1 95 ? -14.604 -9.835 -15.322 1.00 87.81 95 LEU A O 1
ATOM 734 N N . PRO A 1 96 ? -14.931 -7.980 -14.075 1.00 88.81 96 PRO A N 1
ATOM 735 C CA . PRO A 1 96 ? -15.685 -7.288 -15.108 1.00 88.81 96 PRO A CA 1
ATOM 736 C C . PRO A 1 96 ? -14.893 -7.184 -16.418 1.00 88.81 96 PRO A C 1
ATOM 738 O O . PRO A 1 96 ? -13.679 -6.955 -16.388 1.00 88.81 96 PRO A O 1
ATOM 741 N N . PRO A 1 97 ? -15.559 -7.298 -17.579 1.00 84.25 97 PRO A N 1
ATOM 742 C CA . PRO A 1 97 ? -14.891 -7.096 -18.854 1.00 84.25 97 PRO A CA 1
ATOM 743 C C . PRO A 1 97 ? -14.344 -5.662 -18.947 1.00 84.25 97 PRO A C 1
ATOM 745 O O . PRO A 1 97 ? -14.948 -4.721 -18.432 1.00 84.25 97 PRO A O 1
ATOM 748 N N . ASN A 1 98 ? -13.223 -5.493 -19.652 1.00 86.31 98 ASN A N 1
ATOM 749 C CA . ASN A 1 98 ? -12.576 -4.200 -19.927 1.00 86.31 98 ASN A CA 1
ATOM 750 C C . ASN A 1 98 ? -11.982 -3.467 -18.709 1.00 86.31 98 ASN A C 1
ATOM 752 O O . ASN A 1 98 ? -11.834 -2.244 -18.742 1.00 86.31 98 ASN A O 1
ATOM 756 N N . ILE A 1 99 ? -11.614 -4.182 -17.642 1.00 89.50 99 ILE A N 1
ATOM 757 C CA . ILE A 1 99 ? -10.769 -3.601 -16.592 1.00 89.50 99 ILE A CA 1
ATOM 758 C C . ILE A 1 99 ? -9.288 -3.770 -16.938 1.00 89.50 99 ILE A C 1
ATOM 760 O O . ILE A 1 99 ? -8.829 -4.854 -17.290 1.00 89.50 99 ILE A O 1
ATOM 764 N N . GLU A 1 100 ? -8.518 -2.698 -16.783 1.00 93.19 100 GLU A N 1
ATOM 765 C CA . GLU A 1 100 ? -7.062 -2.740 -16.900 1.00 93.19 100 GLU A CA 1
ATOM 766 C C . GLU A 1 100 ? -6.444 -2.756 -15.505 1.00 93.19 100 GLU A C 1
ATOM 768 O O . GLU A 1 100 ? -6.423 -1.749 -14.791 1.00 93.19 100 GLU A O 1
ATOM 773 N N . LEU A 1 101 ? -5.977 -3.930 -15.089 1.00 94.06 101 LEU A N 1
ATOM 774 C CA . LEU A 1 101 ? -5.329 -4.116 -13.795 1.00 94.06 101 LEU A CA 1
ATOM 775 C C . LEU A 1 101 ? -3.960 -3.434 -13.768 1.00 94.06 101 LEU A C 1
ATOM 777 O O . LEU A 1 101 ? -3.237 -3.439 -14.765 1.00 94.06 101 LEU A O 1
ATOM 781 N N . ALA A 1 102 ? -3.588 -2.893 -12.607 1.00 95.38 102 ALA A N 1
ATOM 782 C CA . ALA A 1 102 ? -2.258 -2.314 -12.415 1.00 95.38 102 ALA A CA 1
ATOM 783 C C . ALA A 1 102 ? -1.148 -3.376 -12.479 1.00 95.38 102 ALA A C 1
ATOM 785 O O . ALA A 1 102 ? -0.083 -3.146 -13.051 1.00 95.38 102 ALA A O 1
ATOM 786 N N . ASP A 1 103 ? -1.431 -4.565 -11.943 1.00 94.44 103 ASP A N 1
ATOM 787 C CA . ASP A 1 103 ? -0.600 -5.756 -12.090 1.00 94.44 103 ASP A CA 1
ATOM 788 C C . ASP A 1 103 ? -1.413 -6.865 -12.780 1.00 94.44 103 ASP A C 1
ATOM 790 O O . ASP A 1 103 ? -2.208 -7.540 -12.121 1.00 94.44 103 ASP A O 1
ATOM 794 N N . PRO A 1 104 ? -1.225 -7.090 -14.094 1.00 92.81 104 PRO A N 1
ATOM 795 C CA . PRO A 1 104 ? -1.883 -8.178 -14.819 1.00 92.81 104 PRO A CA 1
ATOM 796 C C . PRO A 1 104 ? -1.555 -9.572 -14.274 1.00 92.81 104 PRO A C 1
ATOM 798 O O . PRO A 1 104 ? -2.294 -10.512 -14.543 1.00 92.81 104 PRO A O 1
ATOM 801 N N . TYR A 1 105 ? -0.472 -9.712 -13.505 1.00 93.25 105 TYR A N 1
ATOM 802 C CA . TYR A 1 105 ? 0.013 -10.970 -12.944 1.00 93.25 105 TYR A CA 1
ATOM 803 C C . TYR A 1 105 ? -0.166 -11.045 -11.424 1.00 93.25 105 TYR A C 1
ATOM 805 O O . TYR A 1 105 ? 0.495 -11.861 -10.777 1.00 93.25 105 TYR A O 1
ATOM 813 N N . PHE A 1 106 ? -1.051 -10.230 -10.832 1.00 91.50 106 PHE A N 1
ATOM 814 C CA . PHE A 1 106 ? -1.284 -10.184 -9.378 1.00 91.50 106 PHE A CA 1
ATOM 815 C C . PHE A 1 106 ? -1.636 -11.550 -8.761 1.00 91.50 106 PHE A C 1
ATOM 817 O O . PHE A 1 106 ? -1.568 -11.724 -7.550 1.00 91.50 106 PHE A O 1
ATOM 824 N N . TYR A 1 107 ? -2.074 -12.508 -9.577 1.00 90.19 107 TYR A N 1
ATOM 825 C CA . TYR A 1 107 ? -2.469 -13.847 -9.160 1.00 90.19 107 TYR A CA 1
ATOM 826 C C . TYR A 1 107 ? -1.295 -14.828 -9.039 1.00 90.19 107 TYR A C 1
ATOM 828 O O . TYR A 1 107 ? -1.440 -15.866 -8.397 1.00 90.19 107 TYR A O 1
ATOM 836 N N . CYS A 1 108 ? -0.142 -14.510 -9.636 1.00 93.62 108 CYS A N 1
ATOM 837 C CA . CYS A 1 108 ? 1.076 -15.313 -9.571 1.00 93.62 108 CYS A CA 1
ATOM 838 C C . CYS A 1 108 ? 1.938 -14.877 -8.380 1.00 93.62 108 CYS A C 1
ATOM 840 O O . CYS A 1 108 ? 2.274 -13.691 -8.317 1.00 93.62 108 CYS A O 1
ATOM 842 N N . PRO A 1 109 ? 2.374 -15.791 -7.492 1.00 94.81 109 PRO A N 1
ATOM 843 C CA . PRO A 1 109 ? 3.354 -15.479 -6.455 1.00 94.81 109 PRO A CA 1
ATOM 844 C C . PRO A 1 109 ? 4.625 -14.869 -7.050 1.00 94.81 109 PRO A C 1
ATOM 846 O O . PRO A 1 109 ? 5.257 -15.471 -7.918 1.00 94.81 109 PRO A O 1
ATOM 849 N N . ALA A 1 110 ? 5.007 -13.681 -6.588 1.00 94.75 110 ALA A N 1
ATOM 850 C CA . ALA A 1 110 ? 6.297 -13.084 -6.919 1.00 94.75 110 ALA A CA 1
ATOM 851 C C . ALA A 1 110 ? 6.779 -12.154 -5.803 1.00 94.75 110 ALA A C 1
ATOM 853 O O . ALA A 1 110 ? 6.016 -11.754 -4.923 1.00 94.75 110 ALA A O 1
ATOM 854 N N . GLU A 1 111 ? 8.061 -11.815 -5.849 1.00 95.69 111 GLU A N 1
ATOM 855 C CA . GLU A 1 111 ? 8.663 -10.826 -4.958 1.00 95.69 111 GLU A CA 1
ATOM 856 C C . GLU A 1 111 ? 8.103 -9.420 -5.235 1.00 95.69 111 GLU A C 1
ATOM 858 O O . GLU A 1 111 ? 7.688 -9.103 -6.351 1.00 95.69 111 GLU A O 1
ATOM 863 N N . VAL A 1 112 ? 8.096 -8.579 -4.201 1.00 96.69 112 VAL A N 1
ATOM 864 C CA . VAL A 1 112 ? 7.688 -7.172 -4.284 1.00 96.69 112 VAL A CA 1
ATOM 865 C C . VAL A 1 112 ? 8.936 -6.301 -4.313 1.00 96.69 112 VAL A C 1
ATOM 867 O O . VAL A 1 112 ? 9.765 -6.376 -3.407 1.00 96.69 112 VAL A O 1
ATOM 870 N N . ASP A 1 113 ? 9.055 -5.454 -5.331 1.00 97.81 113 ASP A N 1
ATOM 871 C CA . ASP A 1 113 ? 10.209 -4.580 -5.520 1.00 97.81 113 ASP A CA 1
ATOM 872 C C . ASP A 1 113 ? 10.072 -3.243 -4.778 1.00 97.81 113 ASP A C 1
ATOM 874 O O . ASP A 1 113 ? 11.081 -2.679 -4.344 1.00 97.81 113 ASP A O 1
ATOM 878 N N . LEU A 1 114 ? 8.838 -2.738 -4.656 1.00 97.94 114 LEU A N 1
ATOM 879 C CA . LEU A 1 114 ? 8.507 -1.435 -4.075 1.00 97.94 114 LEU A CA 1
ATOM 880 C C . LEU A 1 114 ? 7.384 -1.545 -3.039 1.00 97.94 114 LEU A C 1
ATOM 882 O O . LEU A 1 114 ? 6.397 -2.243 -3.259 1.00 97.94 114 LEU A O 1
ATOM 886 N N . LEU A 1 115 ? 7.493 -0.785 -1.954 1.00 98.12 115 LEU A N 1
ATOM 887 C CA . LEU A 1 115 ? 6.361 -0.425 -1.102 1.00 98.12 115 LEU A CA 1
ATOM 888 C C . LEU A 1 115 ? 6.075 1.057 -1.314 1.00 98.12 115 LEU A C 1
ATOM 890 O O . LEU A 1 115 ? 6.964 1.881 -1.122 1.00 98.12 115 LEU A O 1
ATOM 894 N N . LEU A 1 116 ? 4.853 1.390 -1.709 1.00 98.25 116 LEU A N 1
ATOM 895 C CA . LEU A 1 116 ? 4.381 2.758 -1.887 1.00 98.25 116 LEU A CA 1
ATOM 896 C C . LEU A 1 116 ? 3.583 3.154 -0.647 1.00 98.25 116 LEU A C 1
ATOM 898 O O . LEU A 1 116 ? 2.519 2.586 -0.390 1.00 98.25 116 LEU A O 1
ATOM 902 N N . GLY A 1 117 ? 4.146 4.073 0.132 1.00 97.94 117 GLY A N 1
ATOM 903 C CA . GLY A 1 117 ? 3.614 4.500 1.420 1.00 97.94 117 GLY A CA 1
ATOM 904 C C . GLY A 1 117 ? 2.598 5.635 1.317 1.00 97.94 117 GLY A C 1
ATOM 905 O O . GLY A 1 117 ? 2.200 6.071 0.234 1.00 97.94 117 GLY A O 1
ATOM 906 N N . ALA A 1 118 ? 2.204 6.152 2.480 1.00 97.12 118 ALA A N 1
ATOM 907 C CA . ALA A 1 118 ? 1.297 7.285 2.645 1.00 97.12 118 ALA A CA 1
ATOM 908 C C . ALA A 1 118 ? 1.796 8.584 1.986 1.00 97.12 118 ALA A C 1
ATOM 910 O O . ALA A 1 118 ? 0.991 9.474 1.720 1.00 97.12 118 ALA A O 1
ATOM 911 N N . ASP A 1 119 ? 3.096 8.676 1.701 1.00 96.06 119 ASP A N 1
ATOM 912 C CA . ASP A 1 119 ? 3.746 9.772 0.983 1.00 96.06 119 ASP A CA 1
ATOM 913 C C . ASP A 1 119 ? 3.287 9.915 -0.476 1.00 96.06 119 ASP A C 1
ATOM 915 O O . ASP A 1 119 ? 3.335 11.019 -1.010 1.00 96.06 119 ASP A O 1
ATOM 919 N N . ILE A 1 120 ? 2.814 8.834 -1.106 1.00 97.75 120 ILE A N 1
ATOM 920 C CA . ILE A 1 120 ? 2.290 8.843 -2.485 1.00 97.75 120 ILE A CA 1
ATOM 921 C C . ILE A 1 120 ? 0.900 8.198 -2.606 1.00 97.75 120 ILE A C 1
ATOM 923 O O . ILE A 1 120 ? 0.226 8.335 -3.625 1.00 97.75 120 ILE A O 1
ATOM 927 N N . PHE A 1 121 ? 0.438 7.494 -1.569 1.00 97.31 121 PHE A N 1
ATOM 928 C CA . PHE A 1 121 ? -0.796 6.705 -1.587 1.00 97.31 121 PHE A CA 1
ATOM 929 C C . PHE A 1 121 ? -2.008 7.482 -2.112 1.00 97.31 121 PHE A C 1
ATOM 931 O O . PHE A 1 121 ? -2.723 7.007 -2.997 1.00 97.31 121 PHE A O 1
ATOM 938 N N . TRP A 1 122 ? -2.229 8.685 -1.581 1.00 94.88 122 TRP A N 1
ATOM 939 C CA . TRP A 1 122 ? -3.417 9.487 -1.879 1.00 94.88 122 TRP A CA 1
ATOM 940 C C . TRP A 1 122 ? -3.403 10.100 -3.280 1.00 94.88 122 TRP A C 1
ATOM 942 O O . TRP A 1 122 ? -4.471 10.350 -3.830 1.00 94.88 122 TRP A O 1
ATOM 952 N N . ASP A 1 123 ? -2.225 10.262 -3.882 1.00 95.44 123 ASP A N 1
ATOM 953 C CA . ASP A 1 123 ? -2.093 10.713 -5.271 1.00 95.44 123 ASP A CA 1
ATOM 954 C C . ASP A 1 123 ? -2.418 9.583 -6.260 1.00 95.44 123 ASP A C 1
ATOM 956 O O . ASP A 1 123 ? -2.846 9.824 -7.391 1.00 95.44 123 ASP A O 1
ATOM 960 N N . LEU A 1 124 ? -2.223 8.329 -5.835 1.00 96.94 124 LEU A N 1
ATOM 961 C CA . LEU A 1 124 ? -2.456 7.148 -6.659 1.00 96.94 124 LEU A CA 1
ATOM 962 C C . LEU A 1 124 ? -3.895 6.649 -6.576 1.00 96.94 124 LEU A C 1
ATOM 964 O O . LEU A 1 124 ? -4.441 6.234 -7.598 1.00 96.94 124 LEU A O 1
ATOM 968 N N . VAL A 1 125 ? -4.506 6.634 -5.392 1.00 96.25 125 VAL A N 1
ATOM 969 C CA . VAL A 1 125 ? -5.838 6.046 -5.192 1.00 96.25 125 VAL A CA 1
ATOM 970 C C . VAL A 1 125 ? -6.932 6.924 -5.803 1.00 96.25 125 VAL A C 1
ATOM 972 O O . VAL A 1 125 ? -7.049 8.109 -5.515 1.00 96.25 125 VAL A O 1
ATOM 975 N N . GLY A 1 126 ? -7.763 6.319 -6.651 1.00 94.19 126 GLY A N 1
ATOM 976 C CA . GLY A 1 126 ? -8.933 6.952 -7.254 1.00 94.19 126 GLY A CA 1
ATOM 977 C C . GLY A 1 126 ? -10.194 6.841 -6.394 1.00 94.19 126 GLY A C 1
ATOM 978 O O . GLY A 1 126 ? -10.203 6.279 -5.300 1.00 94.19 126 GLY A O 1
ATOM 979 N N . PHE A 1 127 ? -11.309 7.341 -6.921 1.00 93.12 127 PHE A N 1
ATOM 980 C CA . PHE A 1 127 ? -12.577 7.396 -6.181 1.00 93.12 127 PHE A CA 1
ATOM 981 C C . PHE A 1 127 ? -13.514 6.219 -6.480 1.00 93.12 127 PHE A C 1
ATOM 983 O O . PHE A 1 127 ? -14.435 5.960 -5.707 1.00 93.12 127 PHE A O 1
ATOM 990 N N . LYS A 1 128 ? -13.310 5.502 -7.594 1.00 94.25 128 LYS A N 1
ATOM 991 C CA . LYS A 1 128 ? -14.199 4.406 -8.002 1.00 94.25 128 LYS A CA 1
ATOM 992 C C . LYS A 1 128 ? -13.815 3.085 -7.351 1.00 94.25 128 LYS A C 1
ATOM 994 O O . LYS A 1 128 ? -12.642 2.721 -7.278 1.00 94.25 128 LYS A O 1
ATOM 999 N N . ARG A 1 129 ? -14.843 2.332 -6.963 1.00 93.75 129 ARG A N 1
ATOM 1000 C CA . ARG A 1 129 ? -14.739 0.974 -6.428 1.00 93.75 129 ARG A CA 1
ATOM 1001 C C . ARG A 1 129 ? -15.717 0.052 -7.137 1.00 93.75 129 ARG A C 1
ATOM 1003 O O . ARG A 1 129 ? -16.802 0.488 -7.515 1.00 93.75 129 ARG A O 1
ATOM 1010 N N . ILE A 1 130 ? -15.337 -1.211 -7.285 1.00 91.12 130 ILE A N 1
ATOM 1011 C CA . ILE A 1 130 ? -16.207 -2.277 -7.784 1.00 91.12 130 ILE A CA 1
ATOM 1012 C C . ILE A 1 130 ? -16.124 -3.439 -6.799 1.00 91.12 130 ILE A C 1
ATOM 1014 O O . ILE A 1 130 ? -15.068 -4.047 -6.642 1.00 91.12 130 ILE A O 1
ATOM 1018 N N . THR A 1 131 ? -17.232 -3.749 -6.135 1.00 89.31 131 THR A N 1
ATOM 1019 C CA . THR A 1 131 ? -17.347 -4.931 -5.272 1.00 89.31 131 THR A CA 1
ATOM 1020 C C . THR A 1 131 ? -17.677 -6.146 -6.135 1.00 89.31 131 THR A C 1
ATOM 1022 O O . THR A 1 131 ? -18.654 -6.109 -6.881 1.00 89.31 131 THR A O 1
ATOM 1025 N N . LEU A 1 132 ? -16.885 -7.219 -6.041 1.00 87.31 132 LEU A N 1
ATOM 1026 C CA . LEU A 1 132 ? -17.084 -8.441 -6.841 1.00 87.31 132 LEU A CA 1
ATOM 1027 C C . LEU A 1 132 ? -18.145 -9.395 -6.256 1.00 87.31 132 LEU A C 1
ATOM 1029 O O . LEU A 1 132 ? -18.407 -10.457 -6.817 1.00 87.31 132 LEU A O 1
ATOM 1033 N N . GLY A 1 133 ? -18.738 -9.029 -5.120 1.00 83.56 133 GLY A N 1
ATOM 1034 C CA . GLY A 1 133 ? -19.723 -9.798 -4.362 1.00 83.56 133 GLY A CA 1
ATOM 1035 C C . GLY A 1 133 ? -19.428 -9.744 -2.862 1.00 83.56 133 GLY A C 1
ATOM 1036 O O . GLY A 1 133 ? -18.395 -9.222 -2.453 1.00 83.56 133 GLY A O 1
ATOM 1037 N N . VAL A 1 134 ? -20.339 -10.271 -2.045 1.00 80.06 134 VAL A N 1
ATOM 1038 C CA . VAL A 1 134 ? -20.149 -10.372 -0.587 1.00 80.06 134 VAL A CA 1
ATOM 1039 C C . VAL A 1 134 ? -19.042 -11.383 -0.283 1.00 80.06 134 VAL A C 1
ATOM 1041 O O . VAL A 1 134 ? -19.066 -12.484 -0.837 1.00 80.06 134 VAL A O 1
ATOM 1044 N N . GLY A 1 135 ? -18.081 -11.022 0.574 1.00 77.50 135 GLY A N 1
ATOM 1045 C CA . GLY A 1 135 ? -16.938 -11.877 0.909 1.00 77.50 135 GLY A CA 1
ATOM 1046 C C . GLY A 1 135 ? -15.946 -12.037 -0.244 1.00 77.50 135 GLY A C 1
ATOM 1047 O O . GLY A 1 135 ? -15.113 -12.941 -0.226 1.00 77.50 135 GLY A O 1
ATOM 1048 N N . ARG A 1 136 ? -16.052 -11.201 -1.284 1.00 82.56 136 ARG A N 1
ATOM 1049 C CA . ARG A 1 136 ? -15.150 -11.201 -2.437 1.00 82.56 136 ARG A CA 1
ATOM 1050 C C . ARG A 1 136 ? -14.314 -9.919 -2.452 1.00 82.56 136 ARG A C 1
ATOM 1052 O O . ARG A 1 136 ? -14.713 -8.901 -1.892 1.00 82.56 136 ARG A O 1
ATOM 1059 N N . PRO A 1 137 ? -13.153 -9.934 -3.127 1.00 85.88 137 PRO A N 1
ATOM 1060 C CA . PRO A 1 137 ? -12.304 -8.757 -3.247 1.00 85.88 137 PRO A CA 1
ATOM 1061 C C . PRO A 1 137 ? -13.035 -7.535 -3.825 1.00 85.88 137 PRO A C 1
ATOM 1063 O O . PRO A 1 137 ? -13.927 -7.651 -4.668 1.00 85.88 137 PRO A O 1
ATOM 1066 N N . VAL A 1 138 ? -12.589 -6.350 -3.418 1.00 89.88 138 VAL A N 1
ATOM 1067 C CA . VAL A 1 138 ? -12.996 -5.065 -3.986 1.00 89.88 138 VAL A CA 1
ATOM 1068 C C . VAL A 1 138 ? -11.911 -4.591 -4.944 1.00 89.88 138 VAL A C 1
ATOM 1070 O O . VAL A 1 138 ? -10.726 -4.563 -4.608 1.00 89.88 138 VAL A O 1
ATOM 1073 N N . LEU A 1 139 ? -12.309 -4.183 -6.143 1.00 92.94 139 LEU A N 1
ATOM 1074 C CA . LEU A 1 139 ? -11.426 -3.482 -7.062 1.00 92.94 139 LEU A CA 1
ATOM 1075 C C . LEU A 1 139 ? -11.467 -1.987 -6.767 1.00 92.94 139 LEU A C 1
ATOM 1077 O O . LEU A 1 139 ? -12.540 -1.395 -6.653 1.00 92.94 139 LEU A O 1
ATOM 1081 N N . GLN A 1 140 ? -10.300 -1.370 -6.683 1.00 94.75 140 GLN A N 1
ATOM 1082 C CA . GLN A 1 140 ? -10.128 0.052 -6.420 1.00 94.75 140 GLN A CA 1
ATOM 1083 C C . GLN A 1 140 ? -9.421 0.686 -7.614 1.00 94.75 140 GLN A C 1
ATOM 1085 O O . GLN A 1 140 ? -8.350 0.242 -8.026 1.00 94.75 140 GLN A O 1
ATOM 1090 N N . GLU A 1 141 ? -10.018 1.729 -8.181 1.00 95.62 141 GLU A N 1
ATOM 1091 C CA . GLU A 1 141 ? -9.374 2.502 -9.238 1.00 95.62 141 GLU A CA 1
ATOM 1092 C C . GLU A 1 141 ? -8.126 3.193 -8.680 1.00 95.62 141 GLU A C 1
ATOM 1094 O O . GLU A 1 141 ? -8.142 3.700 -7.555 1.00 95.62 141 GLU A O 1
ATOM 1099 N N . SER A 1 142 ? -7.058 3.242 -9.475 1.00 96.62 142 SER A N 1
ATOM 1100 C CA . SER A 1 142 ? -5.867 4.044 -9.196 1.00 96.62 142 SER A CA 1
ATOM 1101 C C . SER A 1 142 ? -5.288 4.656 -10.473 1.00 96.62 142 SER A C 1
ATOM 1103 O O . SER A 1 142 ? -5.682 4.286 -11.588 1.00 96.62 142 SER A O 1
ATOM 1105 N N . GLN A 1 143 ? -4.320 5.559 -10.332 1.00 96.75 143 GLN A N 1
ATOM 1106 C CA . GLN A 1 143 ? -3.534 6.105 -11.443 1.00 96.75 143 GLN A CA 1
ATOM 1107 C C . GLN A 1 143 ? -2.681 5.046 -12.166 1.00 96.75 143 GLN A C 1
ATOM 1109 O O . GLN A 1 143 ? -2.307 5.241 -13.319 1.00 96.75 143 GLN A O 1
ATOM 1114 N N . LEU A 1 144 ? -2.419 3.898 -11.531 1.00 95.88 144 LEU A N 1
ATOM 1115 C CA . LEU A 1 144 ? -1.627 2.796 -12.095 1.00 95.88 144 LEU A CA 1
ATOM 1116 C C . LEU A 1 144 ? -2.488 1.692 -12.738 1.00 95.88 144 LEU A C 1
ATOM 1118 O O . LEU A 1 144 ? -1.943 0.734 -13.274 1.00 95.88 144 LEU A O 1
ATOM 1122 N N . GLY A 1 145 ? -3.819 1.808 -12.674 1.00 95.56 145 GLY A N 1
ATOM 1123 C CA . GLY A 1 145 ? -4.776 0.774 -13.087 1.00 95.56 145 GLY A CA 1
ATOM 1124 C C . GLY A 1 145 ? -5.680 0.327 -11.935 1.00 95.56 145 GLY A C 1
ATOM 1125 O O . GLY A 1 145 ? -5.677 0.924 -10.858 1.00 95.56 145 GLY A O 1
ATOM 1126 N N . TRP A 1 146 ? -6.483 -0.712 -12.145 1.00 95.00 146 TRP A N 1
ATOM 1127 C CA . TRP A 1 146 ? -7.323 -1.282 -11.090 1.00 95.00 146 TRP A CA 1
ATOM 1128 C C . TRP A 1 146 ? -6.490 -2.137 -10.132 1.00 95.00 146 TRP A C 1
ATOM 1130 O O . TRP A 1 146 ? -5.746 -3.026 -10.551 1.00 95.00 146 TRP A O 1
ATOM 1140 N N . LEU A 1 147 ? -6.619 -1.846 -8.840 1.00 93.38 147 LEU A N 1
ATOM 1141 C CA . LEU A 1 147 ? -5.976 -2.552 -7.738 1.00 93.38 147 LEU A CA 1
ATOM 1142 C C . LEU A 1 147 ? -6.959 -3.546 -7.130 1.00 93.38 147 LEU A C 1
ATOM 1144 O O . LEU A 1 147 ? -8.138 -3.232 -6.974 1.00 93.38 147 LEU A O 1
ATOM 1148 N N . LYS A 1 148 ? -6.470 -4.721 -6.735 1.00 83.69 148 LYS A N 1
ATOM 1149 C CA . LYS A 1 148 ? -7.253 -5.697 -5.978 1.00 83.69 148 LYS A CA 1
ATOM 1150 C C . LYS A 1 148 ? -7.029 -5.483 -4.482 1.00 83.69 148 LYS A C 1
ATOM 1152 O O . LYS A 1 148 ? -5.914 -5.665 -4.004 1.00 83.69 148 LYS A O 1
ATOM 1157 N N . PHE A 1 149 ? -8.097 -5.196 -3.750 1.00 77.06 149 PHE A N 1
ATOM 1158 C CA . PHE A 1 149 ? -8.129 -5.242 -2.292 1.00 77.06 149 PHE A CA 1
ATOM 1159 C C . PHE A 1 149 ? -8.948 -6.447 -1.850 1.00 77.06 149 PHE A C 1
ATOM 1161 O O . PHE A 1 149 ? -10.012 -6.715 -2.399 1.00 77.06 149 PHE A O 1
ATOM 1168 N N . TRP A 1 150 ? -8.462 -7.189 -0.863 1.00 65.75 150 TRP A N 1
ATOM 1169 C CA . TRP A 1 150 ? -9.312 -8.146 -0.164 1.00 65.75 150 TRP A CA 1
ATOM 1170 C C . TRP A 1 150 ? -10.332 -7.342 0.643 1.00 65.75 150 TRP A C 1
ATOM 1172 O O . TRP A 1 150 ? -9.980 -6.306 1.214 1.00 65.75 150 TRP A O 1
ATOM 1182 N N . GLU A 1 151 ? -11.589 -7.783 0.675 1.00 55.88 151 GLU A N 1
ATOM 1183 C CA . GLU A 1 151 ? -12.444 -7.368 1.784 1.00 55.88 151 GLU A CA 1
ATOM 1184 C C . GLU A 1 151 ? -11.713 -7.812 3.058 1.00 55.88 151 GLU A C 1
ATOM 1186 O O . GLU A 1 151 ? -11.086 -8.877 3.058 1.00 55.88 151 GLU A O 1
ATOM 1191 N N . ILE A 1 152 ? -11.678 -6.970 4.096 1.00 46.84 152 ILE A N 1
ATOM 1192 C CA . ILE A 1 152 ? -11.192 -7.429 5.397 1.00 46.84 152 ILE A CA 1
ATOM 1193 C C . ILE A 1 152 ? -12.192 -8.504 5.800 1.00 46.84 152 ILE A C 1
ATOM 1195 O O . ILE A 1 152 ? -13.268 -8.193 6.302 1.00 46.84 152 ILE A O 1
ATOM 1199 N N . GLU A 1 153 ? -11.869 -9.760 5.501 1.00 45.50 153 GLU A N 1
ATOM 1200 C CA . GLU A 1 153 ? -12.508 -10.887 6.141 1.00 45.50 153 GLU A CA 1
ATOM 1201 C C . GLU A 1 153 ? -12.286 -10.623 7.628 1.00 45.50 153 GLU A C 1
ATOM 1203 O O . GLU A 1 153 ? -11.141 -10.606 8.094 1.00 45.50 153 GLU A O 1
ATOM 1208 N N . GLU A 1 154 ? -13.362 -10.327 8.368 1.00 42.53 154 GLU A N 1
ATOM 1209 C CA . GLU A 1 154 ? -13.357 -10.571 9.805 1.00 42.53 154 GLU A CA 1
ATOM 1210 C C . GLU A 1 154 ? -12.764 -11.959 9.936 1.00 42.53 154 GLU A C 1
ATOM 1212 O O . GLU A 1 154 ? -13.310 -12.903 9.361 1.00 42.53 154 GLU A O 1
ATOM 1217 N N . LEU A 1 155 ? -11.562 -12.048 10.517 1.00 40.97 155 LEU A N 1
ATOM 1218 C CA . LEU A 1 155 ? -10.831 -13.299 10.536 1.00 40.97 155 LEU A CA 1
ATOM 1219 C C . LEU A 1 155 ? -11.825 -14.350 11.021 1.00 40.97 155 LEU A C 1
ATOM 1221 O O . LEU A 1 155 ? -12.271 -14.277 12.166 1.00 40.97 155 LEU A O 1
ATOM 1225 N N . ASN A 1 156 ? -12.156 -15.323 10.168 1.00 42.25 156 ASN A N 1
ATOM 1226 C CA . ASN A 1 156 ? -12.933 -16.501 10.543 1.00 42.25 156 ASN A CA 1
ATOM 1227 C C . ASN A 1 156 ? -12.078 -17.398 11.462 1.00 42.25 156 ASN A C 1
ATOM 1229 O O . ASN A 1 156 ? -12.057 -18.624 11.343 1.00 42.25 156 ASN A O 1
ATOM 1233 N N . LEU A 1 157 ? -11.330 -16.797 12.397 1.00 45.12 157 LEU A N 1
ATOM 1234 C CA . LEU A 1 157 ? -11.041 -17.412 13.672 1.00 45.12 157 LEU A CA 1
ATOM 1235 C C . LEU A 1 157 ? -12.386 -17.938 14.134 1.00 45.12 157 LEU A C 1
ATOM 1237 O O . LEU A 1 157 ? -13.351 -17.182 14.180 1.00 45.12 157 LEU A O 1
ATOM 1241 N N . LYS A 1 158 ? -12.475 -19.243 14.387 1.00 44.69 158 LYS A N 1
ATOM 1242 C CA . LYS A 1 158 ? -13.653 -19.822 15.020 1.00 44.69 158 LYS A CA 1
ATOM 1243 C C . LYS A 1 158 ? -13.884 -19.012 16.290 1.00 44.69 158 LYS A C 1
ATOM 1245 O O . LYS A 1 158 ? -13.189 -19.234 17.280 1.00 44.69 158 LYS A O 1
ATOM 1250 N N . ILE A 1 159 ? -14.790 -18.039 16.229 1.00 50.56 159 ILE A N 1
ATOM 1251 C CA . ILE A 1 159 ? -15.234 -17.289 17.386 1.00 50.56 159 ILE A CA 1
ATOM 1252 C C . ILE A 1 159 ? -15.932 -18.368 18.191 1.00 50.56 159 ILE A C 1
ATOM 1254 O O . ILE A 1 159 ? -17.023 -18.820 17.838 1.00 50.56 159 ILE A O 1
ATOM 1258 N N . ASN A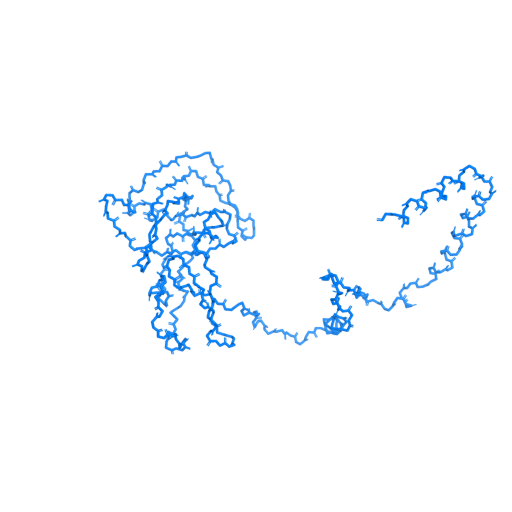 1 160 ? -15.226 -18.898 19.192 1.00 57.09 160 ASN A N 1
ATOM 1259 C CA . ASN A 1 160 ? -15.860 -19.675 20.237 1.00 57.09 160 ASN A CA 1
ATOM 1260 C C . ASN A 1 160 ? -17.057 -18.843 20.647 1.00 57.09 160 ASN A C 1
ATOM 1262 O O . ASN A 1 160 ? -16.866 -17.686 21.001 1.00 57.09 160 ASN A O 1
ATOM 1266 N N . ILE A 1 161 ? -18.253 -19.409 20.471 1.00 59.88 161 ILE A N 1
ATOM 1267 C CA . ILE A 1 161 ? -19.543 -18.783 20.749 1.00 59.88 161 ILE A CA 1
ATOM 1268 C C . ILE A 1 161 ? -19.345 -17.876 21.957 1.00 59.88 161 ILE A C 1
ATOM 1270 O O . ILE A 1 161 ? -19.078 -18.410 23.036 1.00 59.88 161 ILE A O 1
ATOM 1274 N N . GLY A 1 162 ? -19.379 -16.556 21.728 1.00 62.06 162 GLY A N 1
ATOM 1275 C CA . GLY A 1 162 ? -18.760 -15.589 22.633 1.00 62.06 162 GLY A CA 1
ATOM 1276 C C . GLY A 1 162 ? -19.131 -15.853 24.084 1.00 62.06 162 GLY A C 1
ATOM 1277 O O . GLY A 1 162 ? -20.236 -16.362 24.356 1.00 62.06 162 GLY A O 1
ATOM 1278 N N . THR A 1 163 ? -18.210 -15.569 25.005 1.00 78.44 163 THR A N 1
ATOM 1279 C CA . THR A 1 163 ? -18.470 -15.767 26.435 1.00 78.44 163 THR A CA 1
ATOM 1280 C C . THR A 1 163 ? -19.780 -15.061 26.820 1.00 78.44 163 THR A C 1
ATOM 1282 O O . THR A 1 163 ? -20.232 -14.146 26.119 1.00 78.44 163 THR A O 1
ATOM 1285 N N . PRO A 1 164 ? -20.463 -15.474 27.900 1.00 78.12 164 PRO A N 1
ATOM 1286 C CA . PRO A 1 164 ? -21.668 -14.783 28.352 1.00 78.12 164 PRO A CA 1
ATOM 1287 C C . PRO A 1 164 ? -21.471 -13.264 28.469 1.00 78.12 164 PRO A C 1
ATOM 1289 O O . PRO A 1 164 ? -22.368 -12.507 28.103 1.00 78.12 164 PRO A O 1
ATOM 1292 N N . GLU A 1 165 ? -20.281 -12.819 28.887 1.00 75.25 165 GLU A N 1
ATOM 1293 C CA . GLU A 1 165 ? -19.917 -11.402 28.944 1.00 75.25 165 GLU A CA 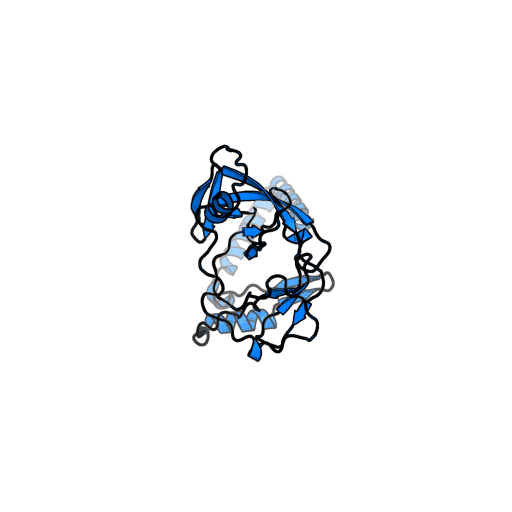1
ATOM 1294 C C . GLU A 1 165 ? -19.858 -10.744 27.559 1.00 75.25 165 GLU A C 1
ATOM 1296 O O . GLU A 1 165 ? -20.359 -9.634 27.391 1.00 75.25 165 GLU A O 1
ATOM 1301 N N . GLU A 1 166 ? -19.290 -11.412 26.553 1.00 77.12 166 GLU A N 1
ATOM 1302 C CA . GLU A 1 166 ? -19.213 -10.884 25.185 1.00 77.12 166 GLU A CA 1
ATOM 1303 C C . GLU A 1 166 ? -20.610 -10.708 24.576 1.00 77.12 166 GLU A C 1
ATOM 1305 O O . GLU A 1 166 ? -20.903 -9.663 23.995 1.00 77.12 166 GLU A O 1
ATOM 1310 N N . ARG A 1 167 ? -21.520 -11.671 24.786 1.00 80.69 167 ARG A N 1
ATOM 1311 C CA . ARG A 1 167 ? -22.915 -11.555 24.315 1.00 80.69 167 ARG A CA 1
ATOM 1312 C C . ARG A 1 167 ? -23.687 -10.457 25.037 1.00 80.69 167 ARG A C 1
ATOM 1314 O O . ARG A 1 167 ? -24.529 -9.796 24.425 1.00 80.69 167 ARG A O 1
ATOM 1321 N N . LEU A 1 168 ? -23.410 -10.260 26.326 1.00 81.12 168 LEU A N 1
ATOM 1322 C CA . LEU A 1 168 ? -23.992 -9.173 27.107 1.00 81.12 168 LEU A CA 1
ATOM 1323 C C . LEU A 1 168 ? -23.506 -7.811 26.587 1.00 81.12 168 LEU A C 1
ATOM 1325 O O . LEU A 1 168 ? -24.319 -6.910 26.402 1.00 81.12 168 LEU A O 1
ATOM 1329 N N . CYS A 1 169 ? -22.207 -7.674 26.301 1.00 79.81 169 CYS A N 1
ATOM 1330 C CA . CYS A 1 169 ? -21.627 -6.470 25.702 1.00 79.81 169 CYS A CA 1
ATOM 1331 C C . CYS A 1 169 ? -22.225 -6.160 24.325 1.00 79.81 169 CYS A C 1
ATOM 1333 O O . CYS A 1 169 ? -22.596 -5.014 24.079 1.00 79.81 169 CYS A O 1
ATOM 1335 N N . GLU A 1 170 ? -22.360 -7.171 23.463 1.00 82.50 170 GLU A N 1
ATOM 1336 C CA . GLU A 1 170 ? -22.972 -7.048 22.134 1.00 82.50 170 GLU A CA 1
ATOM 1337 C C . GLU A 1 170 ? -24.426 -6.559 22.242 1.00 82.50 170 GLU A C 1
ATOM 1339 O O . GLU A 1 170 ? -24.794 -5.535 21.665 1.00 82.50 170 GLU A O 1
ATOM 1344 N N . SER A 1 171 ? -25.238 -7.231 23.066 1.00 84.06 171 SER A N 1
ATOM 1345 C CA . SER A 1 171 ? -26.645 -6.862 23.285 1.00 84.06 171 SER A CA 1
ATOM 1346 C C . SER A 1 171 ? -26.763 -5.450 23.870 1.00 84.06 171 SER A C 1
ATOM 1348 O O . SER A 1 171 ? -27.540 -4.625 23.390 1.00 84.06 171 SER A O 1
ATOM 1350 N N . HIS A 1 172 ? -25.924 -5.122 24.857 1.00 86.19 172 HIS A N 1
ATOM 1351 C CA . HIS A 1 172 ? -25.886 -3.797 25.464 1.00 86.19 172 HIS A CA 1
ATOM 1352 C C . HIS A 1 172 ? -25.509 -2.709 24.451 1.00 86.19 172 HIS A C 1
ATOM 1354 O O . HIS A 1 172 ? -26.110 -1.633 24.461 1.00 86.19 172 HIS A O 1
ATOM 1360 N N . PHE A 1 173 ? -24.539 -2.966 23.570 1.00 85.38 173 PHE A N 1
ATOM 1361 C CA . PHE A 1 173 ? -24.164 -2.039 22.505 1.00 85.38 173 PHE A CA 1
ATOM 1362 C C . PHE A 1 173 ? -25.335 -1.806 21.544 1.00 85.38 173 PHE A C 1
ATOM 1364 O O . PHE A 1 173 ? -25.709 -0.656 21.311 1.00 85.38 173 PHE A O 1
ATOM 1371 N N . GLN A 1 174 ? -25.966 -2.874 21.051 1.00 86.00 174 GLN A N 1
ATOM 1372 C CA . GLN A 1 174 ? -27.087 -2.782 20.110 1.00 86.00 174 GLN A CA 1
ATOM 1373 C C . GLN A 1 174 ? -28.288 -2.020 20.694 1.00 86.00 174 GLN A C 1
ATOM 1375 O O . GLN A 1 174 ? -28.920 -1.225 20.000 1.00 86.00 174 GLN A O 1
ATOM 1380 N N . GLU A 1 175 ? -28.581 -2.206 21.980 1.00 87.81 175 GLU A N 1
ATOM 1381 C CA . GLU A 1 175 ? -29.703 -1.536 22.646 1.00 87.81 175 GLU A CA 1
ATOM 1382 C C . GLU A 1 175 ? -29.416 -0.070 23.006 1.00 87.81 175 GLU A C 1
ATOM 1384 O O . GLU A 1 175 ? -30.326 0.769 23.019 1.00 87.81 175 GLU A O 1
ATOM 1389 N N . ASN A 1 176 ? -28.158 0.255 23.322 1.00 89.00 176 ASN A N 1
ATOM 1390 C CA . ASN A 1 176 ? -27.812 1.515 23.980 1.00 89.00 176 ASN A CA 1
ATOM 1391 C C . ASN A 1 176 ? -26.921 2.452 23.154 1.00 89.00 176 ASN A C 1
ATOM 1393 O O . ASN A 1 176 ? -26.642 3.562 23.615 1.00 89.00 176 ASN A O 1
ATOM 1397 N N . VAL A 1 177 ? -26.494 2.055 21.952 1.00 90.94 177 VAL A N 1
ATOM 1398 C CA . VAL A 1 177 ? -25.776 2.939 21.028 1.00 90.94 177 VAL A CA 1
ATOM 1399 C C . VAL A 1 177 ? -26.729 3.547 20.016 1.00 90.94 177 VAL A C 1
ATOM 1401 O O . VAL A 1 177 ? -27.383 2.857 19.240 1.00 90.94 177 VAL A O 1
ATOM 1404 N N . LYS A 1 178 ? -26.804 4.880 20.010 1.00 92.25 178 LYS A N 1
ATOM 1405 C CA . LYS A 1 178 ? -27.647 5.639 19.079 1.00 92.25 178 LYS A CA 1
ATOM 1406 C C . LYS A 1 178 ? -26.883 6.816 18.503 1.00 92.25 178 LYS A C 1
ATOM 1408 O O . LYS A 1 178 ? -26.131 7.489 19.205 1.00 92.25 178 LYS A O 1
ATOM 1413 N N . ARG A 1 179 ? -27.107 7.102 17.222 1.00 91.00 179 ARG A N 1
ATOM 1414 C CA . ARG A 1 179 ? -26.577 8.303 16.573 1.00 91.00 179 ARG A CA 1
ATOM 1415 C C . ARG A 1 179 ? -27.565 9.454 16.740 1.00 91.00 179 ARG A C 1
ATOM 1417 O O . ARG A 1 179 ? -28.741 9.322 16.418 1.00 91.00 179 ARG A O 1
ATOM 1424 N N . LEU A 1 180 ? -27.084 10.571 17.266 1.00 91.75 180 LEU A N 1
ATOM 1425 C CA . LEU A 1 180 ? -27.858 11.789 17.478 1.00 91.75 180 LEU A CA 1
ATOM 1426 C C . LEU A 1 180 ? -27.973 12.593 16.175 1.00 91.75 180 LEU A C 1
ATOM 1428 O O . LEU A 1 180 ? -27.173 12.437 15.251 1.00 91.75 180 LEU A O 1
ATOM 1432 N N . SER A 1 181 ? -28.940 13.510 16.122 1.00 91.31 181 SER A N 1
ATOM 1433 C CA . SER A 1 181 ? -29.188 14.383 14.962 1.00 91.31 181 SER A CA 1
ATOM 1434 C C . SER A 1 181 ? -28.006 15.293 14.602 1.00 91.31 181 SER A C 1
ATOM 1436 O O . SER A 1 181 ? -27.861 15.679 13.448 1.00 91.31 181 SER A O 1
ATOM 1438 N N . ASN A 1 182 ? -27.123 15.594 15.558 1.00 88.81 182 ASN A N 1
ATOM 1439 C CA . ASN A 1 182 ? -25.886 16.353 15.340 1.00 88.81 182 ASN A CA 1
ATOM 1440 C C . ASN A 1 182 ? -24.702 15.488 14.857 1.00 88.81 182 ASN A C 1
ATOM 1442 O O . ASN A 1 182 ? -23.566 15.957 14.826 1.00 88.81 182 ASN A O 1
ATOM 1446 N N . GLY A 1 183 ? -24.941 14.213 14.538 1.00 84.25 183 GLY A N 1
ATOM 1447 C CA . GLY A 1 183 ? -23.935 13.280 14.036 1.00 84.25 183 GLY A CA 1
ATOM 1448 C C . GLY A 1 183 ? -23.074 12.601 15.103 1.00 84.25 183 GLY A C 1
ATOM 1449 O O . GLY A 1 183 ? -22.345 11.674 14.745 1.00 84.25 183 GLY A O 1
ATOM 1450 N N . ARG A 1 184 ? -23.169 12.998 16.383 1.00 88.38 184 ARG A N 1
ATOM 1451 C CA . ARG A 1 184 ? -22.462 12.352 17.507 1.00 88.38 184 ARG A CA 1
ATOM 1452 C C . ARG A 1 184 ? -23.147 11.050 17.930 1.00 88.38 184 ARG A C 1
ATOM 1454 O O . ARG A 1 184 ? -24.338 10.863 17.690 1.00 88.38 184 ARG A O 1
ATOM 1461 N N . PHE A 1 185 ? -22.412 10.172 18.607 1.00 89.12 185 PHE A N 1
ATOM 1462 C CA . PHE A 1 185 ? -22.959 8.953 19.205 1.00 89.12 185 PHE A CA 1
ATOM 1463 C C . PHE A 1 185 ? -23.297 9.168 20.683 1.00 89.12 185 PHE A C 1
ATOM 1465 O O . PHE A 1 185 ? -22.539 9.796 21.419 1.00 89.12 185 PHE A O 1
ATOM 1472 N N . SER A 1 186 ? -24.438 8.633 21.106 1.00 90.06 186 SER A N 1
ATOM 1473 C CA . SER A 1 186 ? -24.796 8.412 22.502 1.00 90.06 186 SER A CA 1
ATOM 1474 C C . SER A 1 186 ? -24.573 6.935 22.799 1.00 90.06 186 SER A C 1
ATOM 1476 O O . SER A 1 186 ? -25.099 6.083 22.086 1.00 90.06 186 SER A O 1
ATOM 1478 N N . VAL A 1 187 ? -23.750 6.650 23.805 1.00 87.12 187 VAL A N 1
ATOM 1479 C CA . VAL A 1 187 ? -23.344 5.299 24.198 1.00 87.12 187 VAL A CA 1
ATOM 1480 C C . VAL A 1 187 ? -23.555 5.180 25.698 1.00 87.12 187 VAL A C 1
ATOM 1482 O O . VAL A 1 187 ? -23.124 6.051 26.456 1.00 87.12 187 VAL A O 1
ATOM 1485 N N . LYS A 1 188 ? -24.210 4.110 26.141 1.00 84.44 188 LYS A N 1
ATOM 1486 C CA . LYS A 1 188 ? -24.229 3.737 27.558 1.00 84.44 188 LYS A CA 1
ATOM 1487 C C . LYS A 1 188 ? -22.983 2.905 27.853 1.00 84.44 188 LYS A C 1
ATOM 1489 O O . LYS A 1 188 ? -22.585 2.087 27.027 1.00 84.44 188 LYS A O 1
ATOM 1494 N N . MET A 1 189 ? -22.365 3.105 29.012 1.00 81.00 189 MET A N 1
ATOM 1495 C CA . MET A 1 189 ? -21.227 2.288 29.440 1.00 81.00 189 MET A CA 1
ATOM 1496 C C . MET A 1 189 ? -21.726 0.946 29.992 1.00 81.00 189 MET A C 1
ATOM 1498 O O . MET A 1 189 ? -22.556 0.968 30.903 1.00 81.00 189 MET A O 1
ATOM 1502 N N . PRO A 1 190 ? -21.245 -0.203 29.479 1.00 74.62 190 PRO A N 1
ATOM 1503 C CA . PRO A 1 190 ? -21.533 -1.493 30.088 1.00 74.62 190 PRO A CA 1
ATOM 1504 C C . PRO A 1 190 ? -20.801 -1.578 31.430 1.00 74.62 190 PRO A C 1
ATOM 1506 O O . PRO A 1 190 ? -19.594 -1.343 31.514 1.00 74.62 190 PRO A O 1
ATOM 1509 N N . LEU A 1 191 ? -21.536 -1.887 32.493 1.00 73.62 191 LEU A N 1
ATOM 1510 C CA . LEU A 1 191 ? -20.973 -2.121 33.819 1.00 73.62 191 LEU A CA 1
ATOM 1511 C C . LEU A 1 191 ? -20.869 -3.634 34.024 1.00 73.62 191 LEU A C 1
ATOM 1513 O O . LEU A 1 191 ? -21.795 -4.365 33.682 1.00 73.62 191 LEU A O 1
ATOM 1517 N N . LYS A 1 192 ? -19.721 -4.102 34.533 1.00 66.38 192 LYS A N 1
ATOM 1518 C CA . LYS A 1 192 ? -19.465 -5.538 34.763 1.00 66.38 192 LYS A CA 1
ATOM 1519 C C . LYS A 1 192 ? -20.419 -6.156 35.783 1.00 66.38 192 LYS A C 1
ATOM 1521 O O . LYS A 1 192 ? -20.675 -7.351 35.730 1.00 66.38 192 LYS A O 1
ATOM 1526 N N . GLU A 1 193 ? -20.910 -5.339 36.702 1.00 66.62 193 GLU A N 1
ATOM 1527 C CA . GLU A 1 193 ? -21.822 -5.727 37.766 1.00 66.62 193 GLU A CA 1
ATOM 1528 C C . GLU A 1 193 ? -23.035 -4.799 37.726 1.00 66.62 193 GLU A C 1
ATOM 1530 O O . GLU A 1 193 ? -22.926 -3.631 37.325 1.00 66.62 193 GLU A O 1
ATOM 1535 N N . ILE A 1 194 ? -24.191 -5.315 38.145 1.00 65.69 194 ILE A N 1
ATOM 1536 C CA . ILE A 1 194 ? -25.390 -4.500 38.317 1.00 65.69 194 ILE A CA 1
ATOM 1537 C C . ILE A 1 194 ? -25.058 -3.443 39.382 1.00 65.69 194 ILE A C 1
ATOM 1539 O O . ILE A 1 194 ? -24.664 -3.807 40.493 1.00 65.69 194 ILE A O 1
ATOM 1543 N N . PRO A 1 195 ? -25.178 -2.137 39.083 1.00 62.50 195 PRO A N 1
ATOM 1544 C CA . PRO A 1 195 ? -24.726 -1.084 39.992 1.00 62.50 195 PRO A CA 1
ATOM 1545 C C . PRO A 1 195 ? -25.389 -1.163 41.362 1.00 62.50 195 PRO A C 1
ATOM 1547 O O . PRO A 1 195 ? -24.739 -0.885 42.365 1.00 62.50 195 PRO A O 1
ATOM 1550 N N . GLU A 1 196 ? -26.660 -1.569 41.412 1.00 62.97 196 GLU A N 1
ATOM 1551 C CA . GLU A 1 196 ? -27.392 -1.746 42.667 1.00 62.97 196 GLU A CA 1
ATOM 1552 C C . GLU A 1 196 ? -26.784 -2.830 43.573 1.00 62.97 196 GLU A C 1
ATOM 1554 O O . GLU A 1 196 ? -26.867 -2.711 44.793 1.00 62.97 196 GLU A O 1
ATOM 1559 N N . GLU A 1 197 ? -26.133 -3.844 42.999 1.00 64.88 197 GLU A N 1
ATOM 1560 C CA . GLU A 1 197 ? -25.489 -4.935 43.740 1.00 64.88 197 GLU A CA 1
ATOM 1561 C C . GLU A 1 197 ? -24.033 -4.598 44.109 1.00 64.88 197 GLU A C 1
ATOM 1563 O O . GLU A 1 197 ? -23.580 -4.914 45.208 1.00 64.88 197 GLU A O 1
ATOM 1568 N N . ALA A 1 198 ? -23.315 -3.894 43.227 1.00 65.12 198 ALA A N 1
ATOM 1569 C CA . ALA A 1 198 ? -21.895 -3.563 43.390 1.00 65.12 198 ALA A CA 1
ATOM 1570 C C . ALA A 1 198 ? -21.625 -2.357 44.306 1.00 65.12 198 ALA A C 1
ATOM 1572 O O . ALA A 1 198 ? -20.586 -2.271 44.964 1.00 65.12 198 ALA A O 1
ATOM 1573 N N . LEU A 1 199 ? -22.535 -1.377 44.330 1.00 64.81 199 LEU A N 1
ATOM 1574 C CA . LEU A 1 199 ? -22.293 -0.087 44.987 1.00 64.81 199 LEU A CA 1
ATOM 1575 C C . LEU A 1 199 ? -22.484 -0.111 46.513 1.00 64.81 199 LEU A C 1
ATOM 1577 O O . LEU A 1 199 ? -22.078 0.856 47.169 1.00 64.81 199 LEU A O 1
ATOM 1581 N N . GLY A 1 200 ? -23.068 -1.172 47.084 1.00 70.38 200 GLY A N 1
ATOM 1582 C CA . GLY A 1 200 ? -23.268 -1.340 48.532 1.00 70.38 200 GLY A CA 1
ATOM 1583 C C . GLY A 1 200 ? -23.810 -0.085 49.248 1.00 70.38 200 GLY A C 1
ATOM 1584 O O . GLY A 1 200 ? -24.569 0.702 48.686 1.00 70.38 200 GLY A O 1
ATOM 1585 N N . ASP A 1 201 ? -23.360 0.170 50.483 1.00 70.81 201 ASP A N 1
ATOM 1586 C CA . ASP A 1 201 ? -23.764 1.332 51.307 1.00 70.81 201 ASP A CA 1
ATOM 1587 C C . ASP A 1 201 ? -23.135 2.684 50.884 1.00 70.81 201 ASP A C 1
ATOM 1589 O O . ASP A 1 201 ? -23.039 3.633 51.677 1.00 70.81 201 ASP A O 1
ATOM 1593 N N . SER A 1 202 ? -22.694 2.825 49.629 1.00 77.38 202 SER A N 1
ATOM 1594 C CA . SER A 1 202 ? -22.090 4.067 49.118 1.00 77.38 202 SER A CA 1
ATOM 1595 C C . SER A 1 202 ? -22.994 5.291 49.300 1.00 77.38 202 SER A C 1
ATOM 1597 O O . SER A 1 202 ? -22.494 6.380 49.596 1.00 77.38 202 SER A O 1
ATOM 1599 N N . PHE A 1 203 ? -24.318 5.115 49.230 1.00 81.56 203 PHE A N 1
ATOM 1600 C CA . PHE A 1 203 ? -25.292 6.174 49.499 1.00 81.56 203 PHE A CA 1
ATOM 1601 C C . PHE A 1 203 ? -25.166 6.736 50.920 1.00 81.56 203 PHE A C 1
ATOM 1603 O O . PHE A 1 203 ? -25.140 7.956 51.105 1.00 81.56 203 PHE A O 1
ATOM 1610 N N . TYR A 1 204 ? -25.044 5.871 51.930 1.00 83.75 204 TYR A N 1
ATOM 1611 C CA . TYR A 1 204 ? -24.907 6.303 53.320 1.00 83.75 204 TYR A CA 1
ATOM 1612 C C . TYR A 1 204 ? -23.623 7.118 53.519 1.00 83.75 204 TYR A C 1
ATOM 1614 O O . TYR A 1 204 ? -23.646 8.202 54.115 1.00 83.75 204 TYR A O 1
ATOM 1622 N N . LEU A 1 205 ? -22.507 6.647 52.955 1.00 85.19 205 LEU A N 1
ATOM 1623 C CA . LEU A 1 205 ? -21.224 7.342 53.038 1.00 85.19 205 LEU A CA 1
ATOM 1624 C C . LEU A 1 205 ? -21.244 8.678 52.276 1.00 85.19 205 LEU A C 1
ATOM 1626 O O . LEU A 1 205 ? -20.762 9.689 52.797 1.00 85.19 205 LEU A O 1
ATOM 1630 N N . ALA A 1 206 ? -21.835 8.708 51.079 1.00 87.75 206 ALA A N 1
ATOM 1631 C CA . ALA A 1 206 ? -22.007 9.917 50.278 1.00 87.75 206 ALA A CA 1
ATOM 1632 C C . ALA A 1 206 ? -22.879 10.949 51.006 1.00 87.75 206 ALA A C 1
ATOM 1634 O O . ALA A 1 206 ? -22.484 12.109 51.124 1.00 87.75 206 ALA A O 1
ATOM 1635 N N . LYS A 1 207 ? -24.004 10.522 51.594 1.00 90.75 207 LYS A N 1
ATOM 1636 C CA . LYS A 1 207 ? -24.889 11.378 52.396 1.00 90.75 207 LYS A CA 1
ATOM 1637 C C . LYS A 1 207 ? -24.167 11.961 53.609 1.00 90.75 207 LYS A C 1
ATOM 1639 O O . LYS A 1 207 ? -24.275 13.157 53.876 1.00 90.75 207 LYS A O 1
ATOM 1644 N N . LYS A 1 208 ? -23.382 11.150 54.326 1.00 91.88 208 LYS A N 1
ATOM 1645 C CA . LYS A 1 208 ? -22.585 11.622 55.469 1.00 91.88 208 LYS A CA 1
ATOM 1646 C C . LYS A 1 208 ? -21.540 12.658 55.043 1.00 91.88 208 LYS A C 1
ATOM 1648 O O . LYS A 1 208 ? -21.390 13.681 55.711 1.00 91.88 208 LYS A O 1
ATOM 1653 N N . ARG A 1 209 ? -20.842 12.428 53.924 1.00 92.56 209 ARG A N 1
ATOM 1654 C CA . ARG A 1 209 ? -19.870 13.382 53.359 1.00 92.56 209 ARG A CA 1
ATOM 1655 C C . ARG A 1 209 ? -20.540 14.684 52.921 1.00 92.56 209 ARG A C 1
ATOM 1657 O O . ARG A 1 209 ? -20.029 15.751 53.249 1.00 92.56 209 ARG A O 1
ATOM 1664 N N . PHE A 1 210 ? -21.695 14.597 52.266 1.00 93.31 210 PHE A N 1
ATOM 1665 C CA . PHE A 1 210 ? -22.492 15.753 51.858 1.00 93.31 210 PHE A CA 1
ATOM 1666 C C . PHE A 1 210 ? -22.906 16.613 53.060 1.00 93.31 210 PHE A C 1
ATOM 1668 O O . PHE A 1 210 ? -22.625 17.807 53.084 1.00 93.31 210 PHE A O 1
ATOM 1675 N N . LEU A 1 211 ? -23.468 16.003 54.109 1.00 94.75 211 LEU A N 1
ATOM 1676 C CA . LEU A 1 211 ? -23.855 16.725 55.328 1.00 94.75 211 LEU A CA 1
ATOM 1677 C C . LEU A 1 211 ? -22.650 17.331 56.060 1.00 94.75 211 LEU A C 1
ATOM 1679 O O . LEU A 1 211 ? -22.729 18.424 56.620 1.00 94.75 211 LEU A O 1
ATOM 1683 N N . SER A 1 212 ? -21.510 16.637 56.058 1.00 93.94 212 SER A N 1
ATOM 1684 C CA . SER A 1 212 ? -20.269 17.174 56.616 1.00 93.94 212 SER A CA 1
ATOM 1685 C C . SER A 1 212 ? -19.779 18.399 55.838 1.00 93.94 212 SER A C 1
ATOM 1687 O O . SER A 1 212 ? -19.299 19.352 56.454 1.00 93.94 212 SER A O 1
ATOM 1689 N N . LEU A 1 213 ? -19.889 18.379 54.507 1.00 93.19 213 LEU A N 1
ATOM 1690 C CA . LEU A 1 213 ? -19.543 19.510 53.651 1.00 93.19 213 LEU A CA 1
ATOM 1691 C C . LEU A 1 213 ? -20.491 20.689 53.899 1.00 93.19 213 LEU A C 1
ATOM 1693 O O . LEU A 1 213 ? -20.011 21.777 54.194 1.00 93.19 213 LEU A O 1
ATOM 1697 N N . GLU A 1 214 ? -21.805 20.462 53.889 1.00 93.88 214 GLU A N 1
ATOM 1698 C CA . GLU A 1 214 ? -22.837 21.462 54.215 1.00 93.88 214 GLU A CA 1
ATOM 1699 C C . GLU A 1 214 ? -22.543 22.172 55.544 1.00 93.88 214 GLU A C 1
ATOM 1701 O O . GLU A 1 214 ? -22.469 23.400 55.612 1.00 93.88 214 GLU A O 1
ATOM 1706 N N . ASN A 1 215 ? -22.270 21.403 56.601 1.00 93.62 215 ASN A N 1
ATOM 1707 C CA . ASN A 1 215 ? -21.927 21.954 57.911 1.00 93.62 215 ASN A CA 1
ATOM 1708 C C . ASN A 1 215 ? -20.631 22.779 57.885 1.00 93.62 215 ASN A C 1
ATOM 1710 O O . ASN A 1 215 ? -20.539 23.802 58.565 1.00 93.62 215 ASN A O 1
ATOM 1714 N N . LYS A 1 216 ? -19.623 22.355 57.114 1.00 93.75 216 LYS A N 1
ATOM 1715 C CA . LYS A 1 216 ? -18.356 23.086 56.964 1.00 93.75 216 LYS A CA 1
ATOM 1716 C C . LYS A 1 216 ? -18.554 24.405 56.215 1.00 93.75 216 LYS A C 1
ATOM 1718 O O . LYS A 1 216 ? -18.014 25.421 56.647 1.00 93.75 216 LYS A O 1
ATOM 1723 N N . LEU A 1 217 ? -19.339 24.400 55.140 1.00 93.38 217 LEU A N 1
ATOM 1724 C CA . LEU A 1 217 ? -19.647 25.595 54.354 1.00 93.38 217 LEU A CA 1
ATOM 1725 C C . LEU A 1 217 ? -20.512 26.578 55.156 1.00 93.38 217 LEU A C 1
ATOM 1727 O O . LEU A 1 217 ? -20.266 27.777 55.128 1.00 93.38 217 LEU A O 1
ATOM 1731 N N . ASN A 1 218 ? -21.467 26.094 55.952 1.00 92.31 218 ASN A N 1
ATOM 1732 C CA . ASN A 1 218 ? -22.271 26.962 56.820 1.00 92.31 218 ASN A CA 1
ATOM 1733 C C . ASN A 1 218 ? -21.448 27.609 57.947 1.00 92.31 218 ASN A C 1
ATOM 1735 O O . ASN A 1 218 ? -21.744 28.731 58.348 1.00 92.31 218 ASN A O 1
ATOM 1739 N N . LYS A 1 219 ? -20.395 26.939 58.435 1.00 93.00 219 LYS A N 1
ATOM 1740 C CA . LYS A 1 219 ? -19.471 27.497 59.437 1.00 93.00 219 LYS A CA 1
ATOM 1741 C C . LYS A 1 219 ? -18.456 28.488 58.860 1.00 93.00 219 LYS A C 1
ATOM 1743 O O . LYS A 1 219 ? -17.905 29.276 59.621 1.00 93.00 219 LYS A O 1
ATOM 1748 N N . ASN A 1 220 ? -18.180 28.443 57.555 1.00 93.56 220 ASN A N 1
ATOM 1749 C CA . ASN A 1 220 ? -17.221 29.331 56.899 1.00 93.56 220 ASN A CA 1
ATOM 1750 C C . ASN A 1 220 ? -17.835 29.960 55.630 1.00 93.56 220 ASN A C 1
ATOM 1752 O O . ASN A 1 220 ? -17.744 29.370 54.548 1.00 93.56 220 ASN A O 1
ATOM 1756 N N . PRO A 1 221 ? -18.429 31.165 55.748 1.00 92.88 221 PRO A N 1
ATOM 1757 C CA . PRO A 1 221 ? -19.117 31.841 54.647 1.00 92.88 221 PRO A CA 1
ATOM 1758 C C . PRO A 1 221 ? -18.224 32.113 53.433 1.00 92.88 221 PRO A C 1
ATOM 1760 O O . PRO A 1 221 ? -18.675 31.974 52.300 1.00 92.88 221 PRO A O 1
ATOM 1763 N N . ASN A 1 222 ? -16.949 32.441 53.658 1.00 93.88 222 ASN A N 1
ATOM 1764 C CA . ASN A 1 222 ? -16.003 32.725 52.579 1.00 93.88 222 ASN A CA 1
ATOM 1765 C C . ASN A 1 222 ? -15.700 31.462 51.753 1.00 93.88 222 ASN A C 1
ATOM 1767 O O . ASN A 1 222 ? -15.742 31.489 50.525 1.00 93.88 222 ASN A O 1
ATOM 1771 N N . LEU A 1 223 ? -15.496 30.320 52.421 1.00 92.69 223 LEU A N 1
ATOM 1772 C CA . LEU A 1 223 ? -15.313 29.034 51.740 1.00 92.69 223 LEU A CA 1
ATOM 1773 C C . LEU A 1 223 ? -16.580 28.597 50.984 1.00 92.69 223 LEU A C 1
ATOM 1775 O O . LEU A 1 223 ? -16.483 27.992 49.917 1.00 92.69 223 LEU A O 1
ATOM 1779 N N . LYS A 1 224 ? -17.769 28.905 51.520 1.00 94.12 224 LYS A N 1
ATOM 1780 C CA . LYS A 1 224 ? -19.054 28.640 50.856 1.00 94.12 224 LYS A CA 1
ATOM 1781 C C . LYS A 1 224 ? -19.185 29.388 49.538 1.00 94.12 224 LYS A C 1
ATOM 1783 O O . LYS A 1 224 ? -19.590 28.783 48.550 1.00 94.12 224 LYS A O 1
ATOM 1788 N N . GLU A 1 225 ? -18.817 30.663 49.524 1.00 95.19 225 GLU A N 1
ATOM 1789 C CA . GLU A 1 225 ? -18.832 31.492 48.319 1.00 95.19 225 GLU A CA 1
ATOM 1790 C C . GLU A 1 225 ? -17.867 30.957 47.252 1.00 95.19 225 GLU A C 1
ATOM 1792 O O . GLU A 1 225 ? -18.267 30.747 46.108 1.00 95.19 225 GLU A O 1
ATOM 1797 N N . GLN A 1 226 ? -16.628 30.631 47.638 1.00 94.44 226 GLN A N 1
ATOM 1798 C CA . GLN A 1 226 ? -15.638 30.044 46.727 1.00 94.44 226 GLN A CA 1
ATOM 1799 C C . GLN A 1 226 ? -16.112 28.713 46.128 1.00 94.44 226 GLN A C 1
ATOM 1801 O O . GLN A 1 226 ? -16.001 28.503 44.921 1.00 94.44 226 GLN A O 1
ATOM 1806 N N . TYR A 1 227 ? -16.682 27.827 46.953 1.00 93.19 227 TYR A N 1
ATOM 1807 C CA . TYR A 1 227 ? -17.231 26.551 46.492 1.00 93.19 227 TYR A CA 1
ATOM 1808 C C . TYR A 1 227 ? -18.392 26.749 45.506 1.00 93.19 227 TYR A C 1
ATOM 1810 O O . TYR A 1 227 ? -18.446 26.079 44.476 1.00 93.19 227 TYR A O 1
ATOM 1818 N N . PHE A 1 228 ? -19.300 27.690 45.785 1.00 93.88 228 PHE A N 1
ATOM 1819 C CA . PHE A 1 228 ? -20.418 28.004 44.891 1.00 93.88 228 PHE A CA 1
ATOM 1820 C C . PHE A 1 228 ? -19.947 28.523 43.533 1.00 93.88 228 PHE A C 1
ATOM 1822 O O . PHE A 1 228 ? -20.451 28.073 42.504 1.00 93.88 228 PHE A O 1
ATOM 1829 N N . ASN A 1 229 ? -18.978 29.438 43.532 1.00 94.12 229 ASN A N 1
ATOM 1830 C CA . ASN A 1 229 ? -18.430 30.002 42.303 1.00 94.12 229 ASN A CA 1
ATOM 1831 C C . ASN A 1 229 ? -17.768 28.918 41.444 1.00 94.12 229 ASN A C 1
ATOM 1833 O O . ASN A 1 229 ? -18.054 28.840 40.254 1.00 94.12 229 ASN A O 1
ATOM 1837 N N . PHE A 1 230 ? -16.990 28.022 42.059 1.00 94.38 230 PHE A N 1
ATOM 1838 C CA . PHE A 1 230 ? -16.369 26.894 41.363 1.00 94.38 230 PHE A CA 1
ATOM 1839 C C . PHE A 1 230 ? -17.395 25.938 40.733 1.00 94.38 230 PHE A C 1
ATOM 1841 O O . PHE A 1 230 ? -17.263 25.560 39.574 1.00 94.38 230 PHE A O 1
ATOM 1848 N N . ILE A 1 231 ? -18.445 25.545 41.468 1.00 92.69 231 ILE A N 1
ATOM 1849 C CA . ILE A 1 231 ? -19.479 24.643 40.926 1.00 92.69 231 ILE A CA 1
ATOM 1850 C C . ILE A 1 231 ? -20.255 25.306 39.784 1.00 92.69 231 ILE A C 1
ATOM 1852 O O . ILE A 1 231 ? -20.648 24.630 38.833 1.00 92.69 231 ILE A O 1
ATOM 1856 N N . LYS A 1 232 ? -20.475 26.622 39.869 1.00 93.19 232 LYS A N 1
ATOM 1857 C CA . LYS A 1 232 ? -21.124 27.390 38.807 1.00 93.19 232 LYS A CA 1
ATOM 1858 C C . LYS A 1 232 ? -20.261 27.421 37.544 1.00 93.19 232 LYS A C 1
ATOM 1860 O O . LYS A 1 232 ? -20.761 27.075 36.484 1.00 93.19 232 LYS A O 1
ATOM 1865 N N . GLU A 1 233 ? -18.974 27.730 37.684 1.00 94.56 233 GLU A N 1
ATOM 1866 C CA . GLU A 1 233 ? -18.000 27.677 36.587 1.00 94.56 233 GLU A CA 1
ATOM 1867 C C . GLU A 1 233 ? -17.950 26.286 35.941 1.00 94.56 233 GLU A C 1
ATOM 1869 O O . GLU A 1 233 ? -18.056 26.169 34.727 1.00 94.56 233 GLU A O 1
ATOM 1874 N N . TYR A 1 234 ? -17.882 25.221 36.746 1.00 87.62 234 TYR A N 1
ATOM 1875 C CA . TYR A 1 234 ? -17.830 23.847 36.241 1.00 87.62 234 TYR A CA 1
ATOM 1876 C C . TYR A 1 234 ? -19.082 23.428 35.456 1.00 87.62 234 TYR A C 1
ATOM 1878 O O . TYR A 1 234 ? -18.989 22.629 34.530 1.00 87.62 234 TYR A O 1
ATOM 1886 N N . ARG A 1 235 ? -20.262 23.938 35.829 1.00 84.94 235 ARG A N 1
ATOM 1887 C CA . ARG A 1 235 ? -21.524 23.655 35.129 1.00 84.94 235 ARG A CA 1
ATOM 1888 C C . ARG A 1 235 ? -21.602 24.333 33.759 1.00 84.94 235 ARG A C 1
ATOM 1890 O O . ARG A 1 235 ? -22.300 23.822 32.887 1.00 84.94 235 ARG A O 1
ATOM 1897 N N . ASP A 1 236 ? -20.950 25.482 33.620 1.00 87.50 236 ASP A N 1
ATOM 1898 C CA . ASP A 1 236 ? -21.013 26.326 32.427 1.00 87.50 236 ASP A CA 1
ATOM 1899 C C . ASP A 1 236 ? -19.908 25.978 31.393 1.00 87.50 236 ASP A C 1
ATOM 1901 O O . ASP A 1 236 ? -19.859 26.601 30.330 1.00 87.50 236 ASP A O 1
ATOM 1905 N N . LEU A 1 237 ? -19.054 24.982 31.690 1.00 71.19 237 LEU A N 1
ATOM 1906 C CA . LEU A 1 237 ? -18.075 24.352 30.782 1.00 71.19 237 LEU A CA 1
ATOM 1907 C C . LEU A 1 237 ? -18.716 23.290 29.874 1.00 71.19 237 LEU A C 1
ATOM 1909 O O . LEU A 1 237 ? -18.309 23.225 28.690 1.00 71.19 237 LEU A O 1
#

Foldseek 3Di:
DAPPDDDDFAEAEEQPDAFKAFAPVVCVVRVFDKDFADWDWDADPPRDTDTFGIKGKDKDAAPPAGDIDIGIHTYDNADDAWPPPAADDVVVLCDDPPFDALDPRNRDTDGHGMYHYSVCNVVFWDDDWDDSDVQHWIWTHTNNTTDTDGDPPPPPPVCPPPDPVVVVVVVQQVVQWDQDPVRDIGHDDDDPDDCVVPVPCVVVVVVVVVVVVVVVCVVPVVVVVVVVVVVVVVVVD

Organism: Spodoptera exigua (NCBI:txid7107)

Nearest PDB structures (foldseek):
  5ku5-assembly2_D  TM=4.276E-01  e=7.259E-01  Escherichia coli K-12
  4ruh-assembly1_B  TM=4.394E-01  e=4.070E+00  Homo sapiens
  5cez-assembly1_G  TM=3.772E-01  e=9.100E+00  Human immunodeficiency virus 1